Protein AF-A0A6L4ZM57-F1 (afdb_monomer)

Nearest PDB structures (foldseek):
  2n59-assembly1_A  TM=5.744E-01  e=9.991E-03  Rhodopseudomonas palustris DX-1
  4zk9-assembly1_A  TM=2.567E-01  e=4.857E-01  Orf virus (strain NZ2)
  7z3q-assembly3_F  TM=4.011E-01  e=6.590E+00  Homo sapiens
  5n83-assembly1_C  TM=2.240E-01  e=1.473E+00  Murine adenovirus 2
  4zkc-assembly1_A  TM=2.419E-01  e=3.386E+00  Orf virus (strain NZ2)

Solvent-accessible surface area (backbone atoms only — not comparable to full-atom values): 11527 Å² total; per-residue (Å²): 133,86,67,82,71,84,55,83,45,75,79,76,42,56,50,100,84,66,47,81,43,82,62,74,90,38,75,66,62,52,66,63,26,50,82,82,28,35,34,73,60,98,87,44,79,42,58,51,46,61,53,53,56,52,58,55,72,77,49,57,69,46,83,48,80,83,79,84,85,73,80,91,65,96,75,75,92,68,88,75,80,71,74,66,76,50,87,53,32,21,26,40,38,36,72,47,97,52,99,80,46,45,42,35,41,34,27,42,68,49,81,51,94,63,32,30,38,38,29,34,37,39,43,40,82,57,94,46,44,58,34,36,38,35,39,38,35,35,7,70,44,48,72,68,46,51,70,74,45,75,50,75,41,71,50,60,80,36,32,25,46,57,38,54,48,64,42,65,82,55,88,61,69,33,16,22,43,27,46,39,35,35,35,44,76,92,41,65,45,75,53,67,21,16,26,57,42,46,57,80

Secondary structure (DSSP, 8-state):
--------S----B-TTS-B----S-HHHHHHS-TTSEEEETTEEEEHHHHHHHHHHT--EEE----------S---------S-B---SEEEEE-SSTT-EEEEEEEEEEETTEEEEEEEEEESSS-EEEEEEEEEEESSTTT--EEEEEEEEESS-SEEEEEEEEESSPPPSEEEEEEEEEETTEEEEEEEEES--B-

Structure (mmCIF, N/CA/C/O backbone):
data_AF-A0A6L4ZM57-F1
#
_entry.id   AF-A0A6L4ZM57-F1
#
loop_
_atom_site.group_PDB
_atom_site.id
_atom_site.type_symbol
_atom_site.l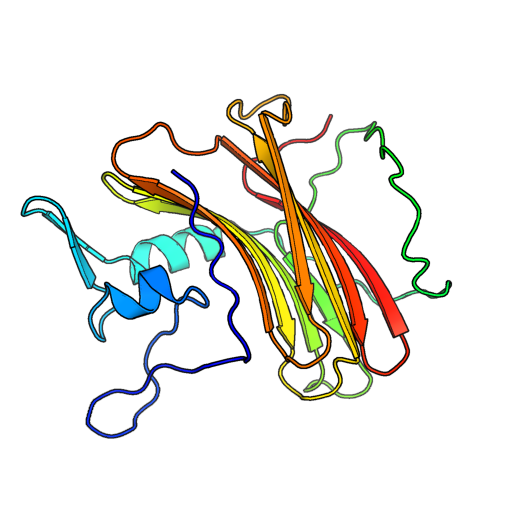abel_atom_id
_atom_site.label_alt_id
_atom_site.label_comp_id
_atom_site.label_asym_id
_atom_site.label_entity_id
_atom_site.label_seq_id
_atom_site.pdbx_PDB_ins_code
_atom_site.Cartn_x
_atom_site.Cartn_y
_atom_site.Cartn_z
_atom_site.occupancy
_atom_site.B_iso_or_equiv
_atom_site.auth_seq_id
_atom_site.auth_comp_id
_atom_site.auth_asym_id
_atom_site.auth_atom_id
_atom_site.pdbx_PDB_model_num
ATOM 1 N N . MET A 1 1 ? -4.467 -4.492 -17.800 1.00 37.47 1 MET A N 1
ATOM 2 C CA . MET A 1 1 ? -4.300 -5.343 -16.601 1.00 37.47 1 MET A CA 1
ATOM 3 C C . MET A 1 1 ? -4.896 -4.592 -15.425 1.00 37.47 1 MET A C 1
ATOM 5 O O . MET A 1 1 ? -4.601 -3.414 -15.299 1.00 37.47 1 MET A O 1
ATOM 9 N N . ARG A 1 2 ? -5.767 -5.214 -14.625 1.00 37.72 2 ARG A N 1
ATOM 10 C CA . ARG A 1 2 ? -6.236 -4.671 -13.341 1.00 37.72 2 ARG A CA 1
ATOM 11 C C . ARG A 1 2 ? -6.404 -5.840 -12.377 1.00 37.72 2 ARG A C 1
ATOM 13 O O . ARG A 1 2 ? -7.132 -6.775 -12.695 1.00 37.72 2 ARG A O 1
ATOM 20 N N . GLY A 1 3 ? -5.717 -5.782 -11.246 1.00 35.09 3 GLY A N 1
ATOM 21 C CA . GLY A 1 3 ? -5.997 -6.609 -10.082 1.00 35.09 3 GLY A CA 1
ATOM 22 C C . GLY A 1 3 ? -6.194 -5.663 -8.910 1.00 35.09 3 GLY A C 1
ATOM 23 O O . GLY A 1 3 ? -5.233 -5.041 -8.486 1.00 35.09 3 GLY A O 1
ATOM 24 N N . SER A 1 4 ? -7.427 -5.517 -8.437 1.00 43.84 4 SER A N 1
ATOM 25 C CA . SER A 1 4 ? -7.718 -4.925 -7.133 1.00 43.84 4 SER A CA 1
ATOM 26 C C . SER A 1 4 ? -7.732 -6.073 -6.127 1.00 43.84 4 SER A C 1
ATOM 28 O O . SER A 1 4 ? -8.558 -6.982 -6.251 1.00 43.84 4 SER A O 1
ATOM 30 N N . VAL A 1 5 ? -6.810 -6.082 -5.165 1.00 43.84 5 VAL A N 1
ATOM 31 C CA . VAL A 1 5 ? -6.798 -7.097 -4.102 1.00 43.84 5 VAL A CA 1
ATOM 32 C C . VAL A 1 5 ? -7.311 -6.457 -2.823 1.00 43.84 5 VAL A C 1
ATOM 34 O O . VAL A 1 5 ? -6.605 -5.678 -2.191 1.00 43.84 5 VAL A O 1
ATOM 37 N N . ARG A 1 6 ? -8.533 -6.823 -2.432 1.00 45.44 6 ARG A N 1
ATOM 38 C CA . ARG A 1 6 ? -9.122 -6.437 -1.149 1.00 45.44 6 ARG A CA 1
ATOM 39 C C . ARG A 1 6 ? -8.534 -7.314 -0.045 1.00 45.44 6 ARG A C 1
ATOM 41 O O . ARG A 1 6 ? -8.695 -8.534 -0.074 1.00 45.44 6 ARG A O 1
ATOM 48 N N . CYS A 1 7 ? -7.825 -6.710 0.904 1.00 49.00 7 CYS A N 1
ATOM 49 C CA . CYS A 1 7 ? -7.241 -7.420 2.038 1.00 49.00 7 CYS A CA 1
ATOM 50 C C . CYS A 1 7 ? -8.079 -7.177 3.293 1.00 49.00 7 CYS A C 1
ATOM 52 O O . CYS A 1 7 ? -8.166 -6.048 3.756 1.00 49.00 7 CYS A O 1
ATOM 54 N N . VAL A 1 8 ? -8.661 -8.249 3.839 1.00 50.06 8 VAL A N 1
ATOM 55 C CA . VAL A 1 8 ? -9.726 -8.167 4.855 1.00 50.06 8 VAL A CA 1
ATOM 56 C C . VAL A 1 8 ? -9.181 -7.974 6.290 1.00 50.06 8 VAL A C 1
ATOM 58 O O . VAL A 1 8 ? -9.882 -8.099 7.282 1.00 50.06 8 VAL A O 1
ATOM 61 N N . SER A 1 9 ? -7.873 -7.762 6.477 1.00 52.12 9 SER A N 1
ATOM 62 C CA . SER A 1 9 ? -7.295 -7.467 7.801 1.00 52.12 9 SER A CA 1
ATOM 63 C C . SER A 1 9 ? -5.831 -7.049 7.712 1.00 52.12 9 SER A C 1
ATOM 65 O O . SER A 1 9 ? -5.141 -7.324 6.732 1.00 52.12 9 SER A O 1
ATOM 67 N N . ALA A 1 10 ? -5.325 -6.433 8.786 1.00 60.16 10 ALA A N 1
ATOM 68 C CA . ALA A 1 10 ? -3.888 -6.378 9.019 1.00 60.16 10 ALA A CA 1
ATOM 69 C C . ALA A 1 10 ? -3.381 -7.812 9.241 1.00 60.16 10 ALA A C 1
ATOM 71 O O . ALA A 1 10 ? -3.613 -8.399 10.298 1.00 60.16 10 ALA A O 1
ATOM 72 N N . TYR A 1 11 ? -2.712 -8.370 8.238 1.00 70.31 11 TYR A N 1
ATOM 73 C CA . TYR A 1 11 ? -2.036 -9.655 8.338 1.00 70.31 11 TYR A CA 1
ATOM 74 C C . TYR A 1 11 ? -0.559 -9.443 8.659 1.00 70.31 11 TYR A C 1
ATOM 76 O O . TYR A 1 11 ? 0.002 -8.355 8.513 1.00 70.31 11 TYR A O 1
ATOM 84 N N . GLN A 1 12 ? 0.066 -10.509 9.129 1.00 78.12 12 GLN A N 1
ATOM 85 C CA . GLN A 1 12 ? 1.494 -10.566 9.356 1.00 78.12 12 GLN A CA 1
ATOM 86 C C . GLN A 1 12 ? 1.992 -11.878 8.779 1.00 78.12 12 GLN A C 1
ATOM 88 O O . GLN A 1 12 ? 1.396 -12.931 9.011 1.00 78.12 12 GLN A O 1
ATOM 93 N N . ARG A 1 13 ? 3.087 -11.818 8.031 1.00 84.06 13 ARG A N 1
ATOM 94 C CA . ARG A 1 13 ? 3.768 -13.024 7.582 1.00 84.06 13 ARG A CA 1
ATOM 95 C C . ARG A 1 13 ? 4.535 -13.656 8.732 1.00 84.06 13 ARG A C 1
ATOM 97 O O . ARG A 1 13 ? 5.181 -12.959 9.519 1.00 84.06 13 ARG A O 1
ATOM 104 N N . ILE A 1 14 ? 4.483 -14.978 8.781 1.00 85.12 14 ILE A N 1
ATOM 105 C CA . ILE A 1 14 ? 5.239 -15.803 9.717 1.00 85.12 14 ILE A CA 1
ATOM 106 C C . ILE A 1 14 ? 6.077 -16.822 8.942 1.00 85.12 14 ILE A C 1
ATOM 108 O O . ILE A 1 14 ? 5.664 -17.262 7.867 1.00 85.12 14 ILE A O 1
ATOM 112 N N . ASP A 1 15 ? 7.254 -17.162 9.461 1.00 82.44 15 ASP A N 1
ATOM 113 C CA . ASP A 1 15 ? 8.066 -18.269 8.950 1.00 82.44 15 ASP A CA 1
ATOM 114 C C . ASP A 1 15 ? 7.464 -19.634 9.351 1.00 82.44 15 ASP A C 1
ATOM 116 O O . ASP A 1 15 ? 6.452 -19.720 10.056 1.00 82.44 15 ASP A O 1
ATOM 120 N N . SER A 1 16 ? 8.102 -20.729 8.931 1.00 81.94 16 SER A N 1
ATOM 121 C CA . SER A 1 16 ? 7.676 -22.091 9.288 1.00 81.94 16 SER A CA 1
ATOM 122 C C . SER A 1 16 ? 7.735 -22.398 10.791 1.00 81.94 16 SER A C 1
ATOM 124 O O . SER A 1 16 ? 7.151 -23.384 11.231 1.00 81.94 16 SER A O 1
ATOM 126 N N . ASN A 1 17 ? 8.440 -21.579 11.575 1.00 87.62 17 ASN A N 1
ATOM 127 C CA . ASN A 1 17 ? 8.571 -21.703 13.026 1.00 87.62 17 ASN A CA 1
ATOM 128 C C . ASN A 1 17 ? 7.573 -20.801 13.778 1.00 87.62 17 ASN A C 1
ATOM 130 O O . ASN A 1 17 ? 7.566 -20.788 15.008 1.00 87.62 17 ASN A O 1
ATOM 134 N N . GLY A 1 18 ? 6.739 -20.042 13.059 1.00 81.06 18 GLY A N 1
ATOM 135 C CA . GLY A 1 18 ? 5.786 -19.096 13.634 1.00 81.06 18 GLY A CA 1
ATOM 136 C C . GLY A 1 18 ? 6.386 -17.737 14.009 1.00 81.06 18 GLY A C 1
ATOM 137 O O . GLY A 1 18 ? 5.691 -16.923 14.617 1.00 81.06 18 GLY A O 1
ATOM 138 N N . ASN A 1 19 ? 7.643 -17.456 13.654 1.00 82.75 19 ASN A N 1
ATOM 139 C CA . ASN A 1 19 ? 8.253 -16.152 13.897 1.00 82.75 19 ASN A CA 1
ATOM 140 C C . ASN A 1 19 ? 7.755 -15.134 12.875 1.00 82.75 19 ASN A C 1
ATOM 142 O O . ASN A 1 19 ? 7.707 -15.410 11.679 1.00 82.75 19 ASN A O 1
ATOM 146 N N . SER A 1 20 ? 7.457 -13.921 13.331 1.00 83.19 20 SER A N 1
ATOM 147 C CA . SER A 1 20 ? 7.122 -12.812 12.442 1.00 83.19 20 SER A CA 1
ATOM 148 C C . SER A 1 20 ? 8.269 -12.477 11.486 1.00 83.19 20 SER A C 1
ATOM 150 O O . SER A 1 20 ? 9.388 -12.205 11.923 1.00 83.19 20 SER A O 1
ATOM 152 N N . ILE A 1 21 ? 7.961 -12.393 10.195 1.00 85.69 21 ILE A N 1
ATOM 153 C CA . ILE A 1 21 ? 8.889 -11.964 9.141 1.00 85.69 21 ILE A CA 1
ATOM 154 C C . ILE A 1 21 ? 8.396 -10.672 8.475 1.00 85.69 21 ILE A C 1
ATOM 156 O O . ILE A 1 21 ? 7.326 -10.142 8.796 1.00 85.69 21 ILE A O 1
ATOM 160 N N . PHE A 1 22 ? 9.209 -10.110 7.577 1.00 84.56 22 PHE A N 1
ATOM 161 C CA . PHE A 1 22 ? 8.881 -8.852 6.908 1.00 84.56 22 PHE A CA 1
ATOM 162 C C . PHE A 1 22 ? 7.581 -8.995 6.105 1.00 84.56 22 PHE A C 1
ATOM 164 O O . PHE A 1 22 ? 7.431 -9.930 5.325 1.00 84.56 22 PHE A O 1
ATOM 171 N N . THR A 1 23 ? 6.645 -8.073 6.321 1.00 84.31 23 THR A N 1
ATOM 172 C CA . THR A 1 23 ? 5.366 -8.009 5.605 1.00 84.31 23 THR A CA 1
ATOM 173 C C . THR A 1 23 ? 5.363 -6.726 4.784 1.00 84.31 23 THR A C 1
ATOM 175 O O . THR A 1 23 ? 5.578 -5.647 5.338 1.00 84.31 23 THR A O 1
ATOM 178 N N . PHE A 1 24 ? 5.159 -6.847 3.475 1.00 80.31 24 PHE A N 1
ATOM 179 C CA . PHE A 1 24 ? 5.156 -5.738 2.518 1.00 80.31 24 PHE A CA 1
ATOM 180 C C . PHE A 1 24 ? 3.899 -4.866 2.603 1.00 80.31 24 PHE A C 1
ATOM 182 O O . PHE A 1 24 ? 3.841 -3.836 1.924 1.00 80.31 24 PHE A O 1
ATOM 189 N N . ASP A 1 25 ? 2.916 -5.278 3.414 1.00 74.75 25 ASP A N 1
ATOM 190 C CA . ASP A 1 25 ? 1.566 -4.710 3.470 1.00 74.75 25 ASP A CA 1
ATOM 191 C C . ASP A 1 25 ? 0.888 -4.755 2.079 1.00 74.75 25 ASP A C 1
ATOM 193 O O . ASP A 1 25 ? 0.052 -3.919 1.744 1.00 74.75 25 ASP A O 1
ATOM 197 N N . ASP A 1 26 ? 1.254 -5.744 1.256 1.00 75.38 26 ASP A N 1
ATOM 198 C CA . ASP A 1 26 ? 0.766 -5.960 -0.109 1.00 75.38 26 ASP A CA 1
ATOM 199 C C . ASP A 1 26 ? 0.710 -7.460 -0.380 1.00 75.38 26 ASP A C 1
ATOM 201 O O . ASP A 1 26 ? 1.761 -8.088 -0.540 1.00 75.38 26 ASP A O 1
ATOM 205 N N . PRO A 1 27 ? -0.504 -8.033 -0.449 1.00 73.00 27 PRO A N 1
ATOM 206 C CA . PRO A 1 27 ? -0.668 -9.474 -0.539 1.00 73.00 27 PRO A CA 1
ATOM 207 C C . PRO A 1 27 ? 0.007 -10.090 -1.760 1.00 73.00 27 PRO A C 1
ATOM 209 O O . PRO A 1 27 ? 0.387 -11.253 -1.706 1.00 73.00 27 PRO A O 1
ATOM 212 N N . ILE A 1 28 ? 0.169 -9.340 -2.857 1.00 77.56 28 ILE A N 1
ATOM 213 C CA . ILE A 1 28 ? 0.834 -9.851 -4.056 1.00 77.56 28 ILE A CA 1
ATOM 214 C C . ILE A 1 28 ? 2.332 -9.955 -3.795 1.00 77.56 28 ILE A C 1
ATOM 216 O O . ILE A 1 28 ? 2.895 -11.031 -3.986 1.00 77.56 28 ILE A O 1
ATOM 220 N N . LEU A 1 29 ? 2.978 -8.880 -3.326 1.00 80.00 29 LEU A N 1
ATOM 221 C CA . LEU A 1 29 ? 4.408 -8.938 -2.998 1.00 80.00 29 LEU A CA 1
ATOM 222 C C . LEU A 1 29 ? 4.697 -9.953 -1.895 1.00 80.00 29 LEU A C 1
ATOM 224 O O . LEU A 1 29 ? 5.667 -10.703 -1.986 1.00 80.00 29 LEU A O 1
ATOM 228 N N . ASP A 1 30 ? 3.843 -10.001 -0.879 1.00 83.88 30 ASP A N 1
ATOM 229 C CA . ASP A 1 30 ? 3.948 -10.938 0.232 1.00 83.88 30 ASP A CA 1
ATOM 230 C C . ASP A 1 30 ? 3.764 -12.402 -0.202 1.00 83.88 30 ASP A C 1
ATOM 232 O O . ASP A 1 30 ? 4.376 -13.286 0.396 1.00 83.88 30 ASP A O 1
ATOM 236 N N . LEU A 1 31 ? 2.990 -12.660 -1.262 1.00 83.62 31 LEU A N 1
ATOM 237 C CA . LEU A 1 31 ? 2.797 -13.993 -1.838 1.00 83.62 31 LEU A CA 1
ATOM 238 C C . LEU A 1 31 ? 3.947 -14.426 -2.759 1.00 83.62 31 LEU A C 1
ATOM 240 O O . LEU A 1 31 ? 4.309 -15.600 -2.769 1.00 83.62 31 LEU A O 1
ATOM 244 N N . ILE A 1 32 ? 4.498 -13.511 -3.563 1.00 84.75 32 ILE A N 1
ATOM 245 C CA . ILE A 1 32 ? 5.520 -13.852 -4.571 1.00 84.75 32 ILE A CA 1
ATOM 246 C C . ILE A 1 32 ? 6.9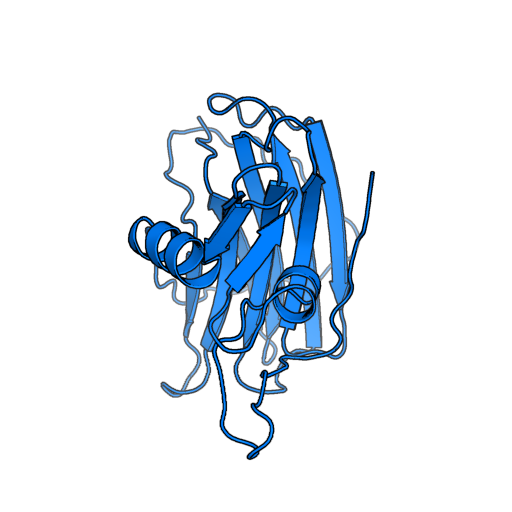55 -13.809 -4.032 1.00 84.75 32 ILE A C 1
ATOM 248 O O . ILE A 1 32 ? 7.880 -14.194 -4.748 1.00 84.75 32 ILE A O 1
ATOM 252 N N . THR A 1 33 ? 7.160 -13.322 -2.805 1.00 88.81 33 THR A N 1
ATOM 253 C CA . THR A 1 33 ? 8.477 -13.248 -2.158 1.00 88.81 33 THR A CA 1
ATOM 254 C C . THR A 1 33 ? 8.688 -14.364 -1.147 1.00 88.81 33 THR A C 1
ATOM 256 O O . THR A 1 33 ? 7.770 -14.769 -0.438 1.00 88.81 33 THR A O 1
ATOM 259 N N . ASP A 1 34 ? 9.933 -14.814 -1.008 1.00 89.25 34 ASP A N 1
ATOM 260 C CA . ASP A 1 34 ? 10.348 -15.667 0.105 1.00 89.25 34 ASP A CA 1
ATOM 261 C C . ASP A 1 34 ? 10.389 -14.895 1.442 1.00 89.25 34 ASP A C 1
ATOM 263 O O . ASP A 1 34 ? 10.079 -13.701 1.513 1.00 89.25 34 ASP A O 1
ATOM 267 N N . GLU A 1 35 ? 10.764 -15.579 2.523 1.00 87.81 35 GLU A N 1
ATOM 268 C CA . GLU A 1 35 ? 10.869 -15.014 3.878 1.00 87.81 35 GLU A CA 1
ATOM 269 C C . GLU A 1 35 ? 11.881 -13.863 4.016 1.00 87.81 35 GLU A C 1
ATOM 271 O O . GLU A 1 35 ? 11.766 -13.019 4.909 1.00 87.81 35 GLU A O 1
ATOM 276 N N . ASN A 1 36 ? 12.853 -13.799 3.104 1.00 88.31 36 ASN A N 1
ATOM 277 C CA . ASN A 1 36 ? 13.852 -12.740 3.044 1.00 88.31 36 ASN A CA 1
ATOM 278 C C . ASN A 1 36 ? 13.372 -11.548 2.201 1.00 88.31 36 ASN A C 1
ATOM 280 O O . ASN A 1 36 ? 14.066 -10.533 2.131 1.00 88.31 36 ASN A O 1
ATOM 284 N N . GLY A 1 37 ? 12.182 -11.640 1.598 1.00 88.38 37 GLY A N 1
ATOM 285 C CA . GLY A 1 37 ? 11.630 -10.627 0.706 1.00 88.38 37 GLY A CA 1
ATOM 286 C C . GLY A 1 37 ? 12.186 -10.710 -0.713 1.00 88.38 37 GLY A C 1
ATOM 287 O O . GLY A 1 37 ? 12.184 -9.709 -1.432 1.00 88.38 37 GLY A O 1
ATOM 288 N N . ILE A 1 38 ? 12.693 -11.876 -1.114 1.00 91.19 38 ILE A N 1
ATOM 289 C CA . ILE A 1 38 ? 13.336 -12.089 -2.405 1.00 91.19 38 ILE A CA 1
ATOM 290 C C . ILE A 1 38 ? 12.381 -12.820 -3.345 1.00 91.19 38 ILE A C 1
ATOM 292 O O . ILE A 1 38 ? 11.745 -13.800 -2.970 1.00 91.19 38 ILE A O 1
ATOM 296 N N . PHE A 1 39 ? 12.319 -12.373 -4.596 1.00 88.62 39 PHE A N 1
ATOM 297 C CA . PHE A 1 39 ? 11.625 -13.076 -5.672 1.00 88.62 39 PHE A CA 1
ATOM 298 C C . PHE A 1 39 ? 12.514 -13.158 -6.921 1.00 88.62 39 PHE A C 1
ATOM 300 O O . PHE A 1 39 ? 13.534 -12.472 -7.022 1.00 88.62 39 PHE A O 1
ATOM 307 N N . THR A 1 40 ? 12.154 -14.016 -7.879 1.00 83.31 40 THR A N 1
ATOM 308 C CA . THR A 1 40 ? 12.876 -14.143 -9.156 1.00 83.31 40 THR A CA 1
ATOM 309 C C . THR A 1 40 ? 11.938 -13.854 -10.322 1.00 83.31 40 THR A C 1
ATOM 311 O O . THR A 1 40 ? 10.926 -14.533 -10.474 1.00 83.31 40 THR A O 1
ATOM 314 N N . ILE A 1 41 ? 12.285 -12.881 -11.167 1.00 79.25 41 ILE A N 1
ATOM 315 C CA . ILE A 1 41 ? 11.604 -12.621 -12.446 1.00 79.25 41 ILE A CA 1
ATOM 316 C C . ILE A 1 41 ? 12.619 -12.807 -13.571 1.00 79.25 41 ILE A C 1
ATOM 318 O O . ILE A 1 41 ? 13.695 -12.211 -13.552 1.00 79.25 41 ILE A O 1
ATOM 322 N N . SER A 1 42 ? 12.283 -13.645 -14.555 1.00 79.69 42 SER A N 1
ATOM 323 C CA . SER A 1 42 ? 13.100 -13.874 -15.759 1.00 79.69 42 SER A CA 1
ATOM 324 C C . SER A 1 42 ? 14.570 -14.219 -15.462 1.00 79.69 42 SER A C 1
ATOM 326 O O . SER A 1 42 ? 15.477 -13.727 -16.125 1.00 79.69 42 SER A O 1
ATOM 328 N N . GLY A 1 43 ? 14.818 -15.028 -14.425 1.00 81.31 43 GLY A N 1
ATOM 329 C CA . GLY A 1 43 ? 16.167 -15.430 -14.000 1.00 81.31 43 GLY A CA 1
ATOM 330 C C . GLY A 1 43 ? 16.926 -14.394 -13.160 1.00 81.31 43 GLY A C 1
ATOM 331 O O . GLY A 1 43 ? 17.991 -14.708 -12.635 1.00 81.31 43 GLY A O 1
ATOM 332 N N . THR A 1 44 ? 16.379 -13.190 -12.973 1.00 84.00 44 THR A N 1
ATOM 333 C CA . THR A 1 44 ? 16.970 -12.156 -12.114 1.00 84.00 44 THR A CA 1
ATOM 334 C C . THR A 1 44 ? 16.419 -12.273 -10.697 1.00 84.00 44 THR A C 1
ATOM 336 O O . THR A 1 44 ? 15.209 -12.175 -10.489 1.00 84.00 44 THR A O 1
ATOM 339 N N . ARG A 1 45 ? 17.308 -12.452 -9.714 1.00 88.62 45 ARG A N 1
ATOM 340 C CA . ARG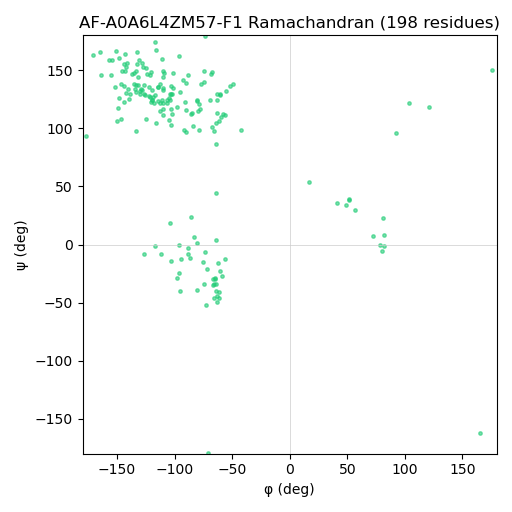 A 1 45 ? 16.975 -12.442 -8.282 1.00 88.62 45 ARG A CA 1
ATOM 341 C C . ARG A 1 45 ? 16.859 -10.997 -7.791 1.00 88.62 45 ARG A C 1
ATOM 343 O O . ARG A 1 45 ? 17.812 -10.233 -7.913 1.00 88.62 45 ARG A O 1
ATOM 350 N N . ILE A 1 46 ? 15.713 -10.635 -7.224 1.00 88.38 46 ILE A N 1
ATOM 351 C CA . ILE A 1 46 ? 15.394 -9.273 -6.779 1.00 88.38 46 ILE A CA 1
ATOM 352 C C . ILE A 1 46 ? 15.064 -9.312 -5.291 1.00 88.38 46 ILE A C 1
ATOM 354 O O . ILE A 1 46 ? 14.203 -10.080 -4.869 1.00 88.38 46 ILE A O 1
ATOM 358 N N . ASN A 1 47 ? 15.729 -8.469 -4.498 1.00 91.31 47 ASN A N 1
ATOM 359 C CA . ASN A 1 47 ? 15.365 -8.251 -3.102 1.00 91.31 47 ASN A CA 1
ATOM 360 C C . ASN A 1 47 ? 14.354 -7.099 -3.006 1.00 91.31 47 ASN A C 1
ATOM 362 O O . ASN A 1 47 ? 14.727 -5.925 -3.012 1.00 91.31 47 ASN A O 1
ATOM 366 N N . ALA A 1 48 ? 13.066 -7.435 -2.935 1.00 88.94 48 ALA A N 1
ATOM 367 C CA . ALA A 1 48 ? 11.992 -6.453 -2.839 1.00 88.94 48 ALA A CA 1
ATOM 368 C C . ALA A 1 48 ? 12.040 -5.684 -1.516 1.00 88.94 48 ALA A C 1
ATOM 370 O O . ALA A 1 48 ? 11.709 -4.500 -1.478 1.00 88.94 48 ALA A O 1
ATOM 371 N N . LYS A 1 49 ? 12.463 -6.348 -0.433 1.00 88.19 49 LYS A N 1
ATOM 372 C CA . LYS A 1 49 ? 12.531 -5.760 0.909 1.00 88.19 49 LYS A CA 1
ATOM 373 C C . LYS A 1 49 ? 13.482 -4.572 0.934 1.00 88.19 49 LYS A C 1
ATOM 375 O O . LYS A 1 49 ? 13.109 -3.515 1.434 1.00 88.19 49 LYS A O 1
ATOM 380 N N . ASP A 1 50 ? 14.665 -4.719 0.346 1.00 88.50 50 ASP A N 1
ATOM 381 C CA . ASP A 1 50 ? 15.653 -3.637 0.300 1.00 88.50 50 ASP A CA 1
ATOM 382 C C . ASP A 1 50 ? 15.141 -2.436 -0.507 1.00 88.50 50 ASP A C 1
ATOM 384 O O . ASP A 1 50 ? 15.320 -1.294 -0.086 1.00 88.50 50 ASP A O 1
ATOM 388 N N . ILE A 1 51 ? 14.449 -2.687 -1.625 1.00 85.88 51 ILE A N 1
ATOM 389 C CA . ILE A 1 51 ? 13.859 -1.640 -2.474 1.00 85.88 51 ILE A CA 1
ATOM 390 C C . ILE A 1 51 ? 12.783 -0.864 -1.707 1.00 85.88 51 ILE A C 1
ATOM 392 O O . ILE A 1 51 ? 12.819 0.364 -1.660 1.00 85.88 51 ILE A O 1
ATOM 396 N N . VAL A 1 52 ? 11.850 -1.572 -1.065 1.00 84.06 52 VAL A N 1
ATOM 397 C CA . VAL A 1 52 ? 10.762 -0.941 -0.305 1.00 84.06 52 VAL A CA 1
ATOM 398 C C . VAL A 1 52 ? 11.317 -0.143 0.874 1.00 84.06 52 VAL A C 1
ATOM 400 O O . VAL A 1 52 ? 10.934 1.008 1.067 1.00 84.06 52 VAL A O 1
ATOM 403 N N . LEU A 1 53 ? 12.273 -0.701 1.622 1.00 85.25 53 LEU A N 1
ATOM 404 C CA . LEU A 1 53 ? 12.912 -0.000 2.739 1.00 85.25 53 LEU A CA 1
ATOM 405 C C . LEU A 1 53 ? 13.712 1.230 2.287 1.00 85.25 53 LEU A C 1
ATOM 407 O O . LEU A 1 53 ? 13.764 2.219 3.017 1.00 85.25 53 LEU A O 1
ATOM 411 N N . ALA A 1 54 ? 14.333 1.196 1.105 1.00 81.94 54 ALA A N 1
ATOM 412 C CA . ALA A 1 54 ? 14.999 2.364 0.534 1.00 81.94 54 ALA A CA 1
ATOM 413 C C . ALA A 1 54 ? 13.985 3.469 0.192 1.00 81.94 54 ALA A C 1
ATOM 415 O O . ALA A 1 54 ? 14.166 4.612 0.607 1.00 81.94 54 ALA A O 1
ATOM 416 N N . ASN A 1 55 ? 12.871 3.120 -0.456 1.00 74.69 55 ASN A N 1
ATOM 417 C CA . ASN A 1 55 ? 11.817 4.077 -0.812 1.00 74.69 55 ASN A CA 1
ATOM 418 C C . ASN A 1 55 ? 11.115 4.685 0.417 1.00 74.69 55 ASN A C 1
ATOM 420 O O . ASN A 1 55 ? 10.638 5.828 0.368 1.00 74.69 55 ASN A O 1
ATOM 424 N N . GLU A 1 56 ? 11.056 3.941 1.526 1.00 73.44 56 GLU A N 1
ATOM 425 C CA . GLU A 1 56 ? 10.565 4.440 2.813 1.00 73.44 56 GLU A CA 1
ATOM 426 C C . GLU A 1 56 ? 11.480 5.507 3.420 1.00 73.44 56 GLU A C 1
ATOM 428 O O . GLU A 1 56 ? 10.967 6.459 4.004 1.00 73.44 56 GLU A O 1
ATOM 433 N N . ARG A 1 57 ? 12.805 5.417 3.240 1.00 66.88 57 ARG A N 1
ATOM 434 C CA . ARG A 1 57 ? 13.747 6.433 3.751 1.00 66.88 57 ARG A CA 1
ATOM 435 C C . ARG A 1 57 ? 13.586 7.791 3.065 1.00 66.88 57 ARG A C 1
ATOM 437 O O . ARG A 1 57 ? 13.764 8.811 3.719 1.00 66.88 57 ARG A O 1
ATOM 444 N N . ASP A 1 58 ? 13.158 7.804 1.805 1.00 62.94 58 ASP A N 1
ATOM 445 C CA . ASP A 1 58 ? 12.906 9.023 1.020 1.00 62.94 58 ASP A CA 1
ATOM 446 C C . ASP A 1 58 ? 11.489 9.602 1.237 1.00 62.94 58 ASP A C 1
ATOM 448 O O . ASP A 1 58 ? 10.911 10.244 0.355 1.00 62.94 58 ASP A O 1
ATOM 452 N N . SER A 1 59 ? 10.850 9.313 2.373 1.00 61.56 59 SER A N 1
ATOM 453 C CA . SER A 1 59 ? 9.467 9.721 2.656 1.00 61.56 59 SER A CA 1
ATOM 454 C C . SER A 1 59 ? 9.411 10.857 3.678 1.00 61.56 59 SER A C 1
ATOM 456 O O . SER A 1 59 ? 9.905 10.733 4.795 1.00 61.56 59 SER A O 1
ATOM 458 N N . THR A 1 60 ? 8.760 11.964 3.317 1.00 62.34 60 THR A N 1
ATOM 459 C CA . THR A 1 60 ? 8.427 13.054 4.241 1.00 62.34 60 THR A CA 1
ATOM 460 C C . THR A 1 60 ? 7.121 12.728 4.969 1.00 62.34 60 THR A C 1
ATOM 462 O O . THR A 1 60 ? 6.029 12.858 4.416 1.00 62.34 60 THR A O 1
ATOM 465 N N . SER A 1 61 ? 7.226 12.278 6.221 1.00 60.22 61 SER A N 1
ATOM 466 C CA . SER A 1 61 ? 6.071 12.021 7.091 1.00 60.22 61 SER A CA 1
ATOM 467 C C . SER A 1 61 ? 5.689 13.262 7.903 1.00 60.22 61 SER A C 1
ATOM 469 O O . SER A 1 61 ? 6.573 13.910 8.469 1.00 60.22 61 SER A O 1
ATOM 471 N N . ILE A 1 62 ? 4.393 13.552 8.049 1.00 59.34 62 ILE A N 1
ATOM 472 C CA . ILE A 1 62 ? 3.893 14.622 8.934 1.00 59.34 62 ILE A CA 1
ATOM 473 C C . ILE A 1 62 ? 2.959 14.028 10.000 1.00 59.34 62 ILE A C 1
ATOM 475 O O . ILE A 1 62 ? 2.046 13.263 9.692 1.00 59.34 62 ILE A O 1
ATOM 479 N N . ASN A 1 63 ? 3.157 14.409 11.266 1.00 54.66 63 ASN A N 1
ATOM 480 C CA . ASN A 1 63 ? 2.194 14.148 12.341 1.00 54.66 63 ASN A CA 1
ATOM 481 C C . ASN A 1 63 ? 1.146 15.271 12.352 1.00 54.66 63 ASN A C 1
ATOM 483 O O . ASN A 1 63 ? 1.488 16.410 12.673 1.00 54.66 63 ASN A O 1
ATOM 487 N N . ARG A 1 64 ? -0.116 14.972 12.017 1.00 52.31 64 ARG A N 1
ATOM 488 C CA . ARG A 1 64 ? -1.224 15.940 12.104 1.00 52.31 64 ARG A CA 1
ATOM 489 C C . ARG A 1 64 ? -2.174 15.550 13.236 1.00 52.31 64 ARG A C 1
ATOM 491 O O . ARG A 1 64 ? -2.730 14.455 13.249 1.00 52.31 64 ARG A O 1
ATOM 498 N N . SER A 1 65 ? -2.360 16.454 14.195 1.00 43.91 65 SER A N 1
ATOM 499 C CA . SER A 1 65 ? -3.361 16.318 15.260 1.00 43.91 65 SER A CA 1
ATOM 500 C C . SER A 1 65 ? -4.738 16.687 14.700 1.00 43.91 65 SER A C 1
ATOM 502 O O . SER A 1 65 ? -4.911 17.788 14.185 1.00 43.91 65 SER A O 1
ATOM 504 N N . ALA A 1 66 ? -5.695 15.758 14.755 1.00 43.88 66 ALA A N 1
ATOM 505 C CA . ALA A 1 66 ? -6.992 15.882 14.090 1.00 43.88 66 ALA A CA 1
ATOM 506 C C . ALA A 1 66 ? -7.844 17.055 14.625 1.00 43.88 66 ALA A C 1
ATOM 508 O O . ALA A 1 66 ? -8.078 17.156 15.829 1.00 43.88 66 ALA A O 1
ATOM 509 N N . LEU A 1 67 ? -8.356 17.892 13.714 1.00 33.94 67 LEU A N 1
ATOM 510 C CA . LEU A 1 67 ? -9.463 18.829 13.937 1.00 33.94 67 LEU A CA 1
ATOM 511 C C . LEU A 1 67 ? -10.678 18.372 13.110 1.00 33.94 67 LEU A C 1
ATOM 513 O O . LEU A 1 67 ? -10.542 17.900 11.986 1.00 33.94 67 LEU A O 1
ATOM 517 N N . VAL A 1 68 ? -11.843 18.460 13.749 1.00 42.47 68 VAL A N 1
ATOM 518 C CA . VAL A 1 68 ? -13.127 17.788 13.476 1.00 42.47 68 VAL A CA 1
ATOM 519 C C . VAL A 1 68 ? -14.029 18.637 12.566 1.00 42.47 68 VAL A C 1
ATOM 521 O O . VAL A 1 68 ? -14.072 19.844 12.770 1.00 42.47 68 VAL A O 1
ATOM 524 N N . ASP A 1 69 ? -14.769 18.036 11.618 1.00 34.22 69 ASP A N 1
ATOM 525 C CA . ASP A 1 69 ? -16.246 17.877 11.649 1.00 34.22 69 ASP A CA 1
ATOM 526 C C . ASP A 1 69 ? -16.800 17.225 10.358 1.00 34.22 69 ASP A C 1
ATOM 528 O O . ASP A 1 69 ? -16.259 17.415 9.271 1.00 34.22 69 ASP A O 1
ATOM 532 N N . GLY A 1 70 ? -17.911 16.485 10.468 1.00 31.12 70 GLY A N 1
ATOM 533 C CA . GLY A 1 70 ? -18.768 16.144 9.320 1.00 31.12 70 GLY A CA 1
ATOM 534 C C . GLY A 1 70 ? -18.984 14.655 9.023 1.00 31.12 70 GLY A C 1
ATOM 535 O O . GLY A 1 70 ? -18.064 13.912 8.694 1.00 31.12 70 GLY A O 1
ATOM 536 N N . LYS A 1 71 ? -20.255 14.234 9.100 1.00 33.59 71 LYS A N 1
ATOM 537 C CA . LYS A 1 71 ? -20.786 12.911 8.727 1.00 33.59 71 LYS A CA 1
ATOM 538 C C . LYS A 1 71 ? -20.324 12.470 7.332 1.00 33.59 71 LYS A C 1
ATOM 540 O O . LYS A 1 71 ? -20.385 13.243 6.380 1.00 33.59 71 LYS A O 1
ATOM 545 N N . LEU A 1 72 ? -19.967 11.190 7.217 1.00 36.97 72 LEU A N 1
ATOM 546 C CA . LEU A 1 72 ? -19.591 10.509 5.976 1.00 36.97 72 LEU A CA 1
ATOM 547 C C . LEU A 1 72 ? -20.793 10.466 5.011 1.00 36.97 72 LEU A C 1
ATOM 549 O O . LEU A 1 72 ? -21.592 9.530 5.012 1.00 36.97 72 LEU A O 1
ATOM 553 N N . ASN A 1 73 ? -20.963 11.522 4.215 1.00 29.58 73 ASN A N 1
ATOM 554 C CA . ASN A 1 73 ? -21.950 11.561 3.144 1.00 29.58 73 ASN A CA 1
ATOM 555 C C . ASN A 1 73 ? -21.379 10.798 1.943 1.00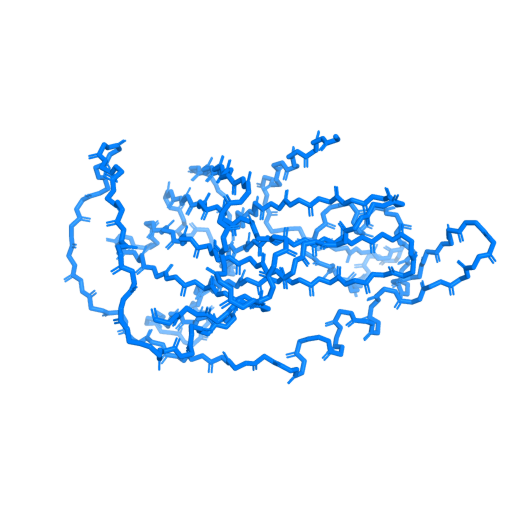 29.58 73 ASN A C 1
ATOM 557 O O . ASN A 1 73 ? -20.402 11.230 1.338 1.00 29.58 73 ASN A O 1
ATOM 561 N N . LYS A 1 74 ? -22.012 9.675 1.579 1.00 35.47 74 LYS A N 1
ATOM 562 C CA . LYS A 1 74 ? -21.656 8.823 0.422 1.00 35.47 74 LYS A CA 1
ATOM 563 C C . LYS A 1 74 ? -21.804 9.507 -0.950 1.00 35.47 74 LYS A C 1
ATOM 565 O O . LYS A 1 74 ? -21.580 8.868 -1.966 1.00 35.47 74 LYS A O 1
ATOM 570 N N . ASN A 1 75 ? -22.153 10.790 -0.987 1.00 30.61 75 ASN A N 1
ATOM 571 C CA . ASN A 1 75 ? -22.330 11.571 -2.201 1.00 30.61 75 ASN A CA 1
ATOM 572 C C . ASN A 1 75 ? -21.604 12.904 -2.035 1.00 30.61 75 ASN A C 1
ATOM 574 O O . ASN A 1 75 ? -22.156 13.802 -1.409 1.00 30.61 75 ASN A O 1
ATOM 578 N N . LEU A 1 76 ? -20.384 13.015 -2.563 1.00 31.44 76 LEU A N 1
ATOM 579 C CA . LEU A 1 76 ? -19.780 14.262 -3.049 1.00 31.44 76 LEU A CA 1
ATOM 580 C C . LEU A 1 76 ? -18.409 13.936 -3.650 1.00 31.44 76 LEU A C 1
ATOM 582 O O . LEU A 1 76 ? -17.388 13.904 -2.969 1.00 31.44 76 LEU A O 1
ATOM 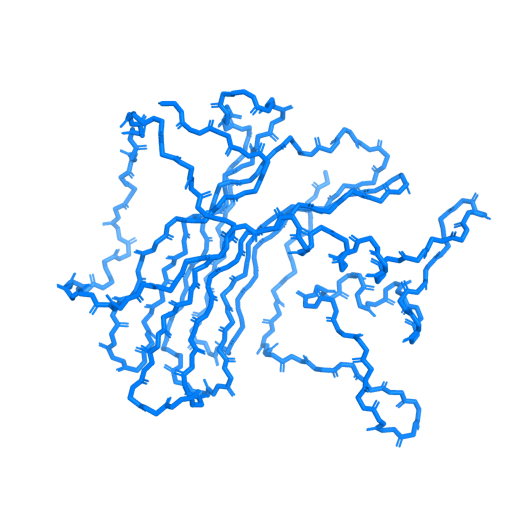586 N N . VAL A 1 77 ? -18.421 13.708 -4.963 1.00 38.25 77 VAL A N 1
ATOM 587 C CA . VAL A 1 77 ? -17.284 14.018 -5.826 1.00 38.25 77 VAL A CA 1
ATOM 588 C C . VAL A 1 77 ? -17.090 15.526 -5.713 1.00 38.25 77 VAL A C 1
ATOM 590 O O . VAL A 1 77 ? -17.899 16.293 -6.235 1.00 38.25 77 VAL A O 1
ATOM 593 N N . SER A 1 78 ? -16.058 15.970 -5.007 1.00 29.62 78 SER A N 1
ATOM 594 C CA . SER A 1 78 ? -15.583 17.341 -5.146 1.00 29.62 78 SER A CA 1
ATOM 595 C C . SER A 1 78 ? -14.179 17.280 -5.707 1.00 29.62 78 SER A C 1
ATOM 597 O O . SER A 1 78 ? -13.237 16.963 -4.991 1.00 29.62 78 SER A O 1
ATOM 599 N N . LYS A 1 79 ? -14.083 17.595 -7.001 1.00 33.88 79 LYS A N 1
ATOM 600 C CA . LYS A 1 79 ? -12.872 18.066 -7.671 1.00 33.88 79 LYS A CA 1
ATOM 601 C C . LYS A 1 79 ? -12.183 19.081 -6.752 1.00 33.88 79 LYS A C 1
ATOM 603 O O . LYS A 1 79 ? -12.598 20.238 -6.692 1.00 33.88 79 LYS A O 1
ATOM 608 N N . ALA A 1 80 ? -11.171 18.649 -6.010 1.00 33.44 80 ALA A N 1
ATOM 609 C CA . ALA A 1 80 ? -10.238 19.570 -5.398 1.00 33.44 80 ALA A CA 1
ATOM 610 C C . ALA A 1 80 ? -9.282 19.996 -6.512 1.00 33.44 80 ALA A C 1
ATOM 612 O O . ALA A 1 80 ? -8.379 19.261 -6.901 1.00 33.44 80 ALA A O 1
ATOM 613 N N . SER A 1 81 ? -9.535 21.168 -7.092 1.00 31.02 81 SER A N 1
ATOM 614 C CA . SER A 1 81 ? -8.521 21.862 -7.877 1.00 31.02 81 SER A CA 1
ATOM 615 C C . SER A 1 81 ? -7.435 22.284 -6.896 1.00 31.02 81 SER A C 1
ATOM 617 O O . SER A 1 81 ? -7.615 23.226 -6.126 1.00 31.02 81 SER A O 1
ATOM 619 N N . PHE A 1 82 ? -6.347 21.528 -6.864 1.00 36.34 82 PHE A N 1
ATOM 620 C CA . PHE A 1 82 ? -5.169 21.899 -6.107 1.00 36.34 82 PHE A CA 1
ATOM 621 C C . PHE A 1 82 ? -4.529 23.107 -6.796 1.00 36.34 82 PHE A C 1
ATOM 623 O O . PHE A 1 82 ? -4.263 23.077 -7.992 1.00 36.34 82 PHE A O 1
ATOM 630 N N . THR A 1 83 ? -4.337 24.182 -6.043 1.00 28.09 83 THR A N 1
ATOM 631 C CA . THR A 1 83 ? -3.536 25.332 -6.464 1.00 28.09 83 THR A CA 1
ATOM 632 C C . THR A 1 83 ? -2.623 25.709 -5.310 1.00 28.09 83 THR A C 1
ATOM 634 O O . THR A 1 83 ? -3.105 25.883 -4.189 1.00 28.09 83 THR A O 1
ATOM 637 N N . ALA A 1 84 ? -1.343 25.883 -5.642 1.00 30.56 84 ALA A N 1
ATOM 638 C CA . ALA A 1 84 ? -0.181 26.248 -4.836 1.00 30.56 84 ALA A CA 1
ATOM 639 C C . ALA A 1 84 ? 0.618 25.066 -4.262 1.00 30.56 84 ALA A C 1
ATOM 641 O O . ALA A 1 84 ? 0.320 24.598 -3.169 1.00 30.56 84 ALA A O 1
ATOM 642 N N . SER A 1 85 ? 1.684 24.682 -4.984 1.00 41.97 85 SER A N 1
ATOM 643 C CA . SER A 1 85 ? 3.023 24.216 -4.542 1.00 41.97 85 SER A CA 1
ATOM 644 C C . SER A 1 85 ? 3.148 23.767 -3.072 1.00 41.97 85 SER A C 1
ATOM 646 O O . SER A 1 85 ? 4.011 24.244 -2.328 1.00 41.97 85 SER A O 1
ATOM 648 N N . GLN A 1 86 ? 2.304 22.838 -2.635 1.00 51.00 86 GLN A N 1
ATOM 649 C CA . GLN A 1 86 ? 2.424 22.162 -1.352 1.00 51.00 86 GLN A CA 1
ATOM 650 C C . GLN A 1 86 ? 2.965 20.771 -1.630 1.00 51.00 86 GLN A C 1
ATOM 652 O O . GLN A 1 86 ? 2.387 20.002 -2.397 1.00 51.00 86 GLN A O 1
ATOM 657 N N . THR A 1 87 ? 4.083 20.433 -0.995 1.00 62.28 87 THR A N 1
ATOM 658 C CA . THR A 1 87 ? 4.582 19.063 -0.979 1.00 62.28 87 THR A CA 1
ATOM 659 C C . THR A 1 87 ? 3.569 18.219 -0.211 1.00 62.28 87 THR A C 1
ATOM 661 O O . THR A 1 87 ? 3.552 18.227 1.021 1.00 62.28 87 THR A O 1
ATOM 664 N N . ILE A 1 88 ? 2.679 17.535 -0.928 1.00 74.50 88 ILE A N 1
ATOM 665 C CA . ILE A 1 88 ? 1.752 16.584 -0.317 1.00 74.50 88 ILE A CA 1
ATOM 666 C C . ILE A 1 88 ? 2.604 15.461 0.292 1.00 74.50 88 ILE A C 1
ATOM 668 O O . ILE A 1 88 ? 3.439 14.887 -0.413 1.00 74.50 88 ILE A O 1
ATOM 672 N N . PRO A 1 89 ? 2.461 15.163 1.595 1.00 81.62 89 PRO A N 1
ATOM 673 C CA . PRO A 1 89 ? 3.288 14.157 2.239 1.00 81.62 89 PRO A CA 1
ATOM 674 C C . PRO A 1 89 ? 2.957 12.769 1.692 1.00 81.62 89 PRO A C 1
ATOM 676 O O . PRO A 1 89 ? 1.809 12.454 1.376 1.00 81.62 89 PRO A O 1
ATOM 679 N N . SER A 1 90 ? 3.956 11.895 1.651 1.00 84.56 90 SER A N 1
ATOM 680 C CA . SER A 1 90 ? 3.724 10.486 1.321 1.00 84.56 90 SER A CA 1
ATOM 681 C C . SER A 1 90 ? 3.104 9.708 2.472 1.00 84.56 90 SER A C 1
ATOM 683 O O . SER A 1 90 ? 2.615 8.600 2.273 1.00 84.56 90 SER A O 1
ATOM 685 N N . GLU A 1 91 ? 3.129 10.263 3.682 1.00 86.31 91 GLU A N 1
ATOM 686 C CA . GLU A 1 91 ? 2.608 9.605 4.871 1.00 86.31 91 GLU A CA 1
ATOM 687 C C . GLU A 1 91 ? 2.123 10.617 5.914 1.00 86.31 91 GLU A C 1
ATOM 689 O O . GLU A 1 91 ? 2.803 11.602 6.219 1.00 86.31 91 GLU A O 1
ATOM 694 N N . ILE A 1 92 ? 0.952 10.350 6.491 1.00 84.19 92 ILE A N 1
ATOM 695 C CA . ILE A 1 92 ? 0.370 11.130 7.585 1.00 84.19 92 ILE A CA 1
ATOM 696 C C . ILE A 1 92 ? -0.011 10.183 8.716 1.00 84.19 92 ILE A C 1
ATOM 698 O O . ILE A 1 92 ? -0.658 9.154 8.504 1.00 84.19 92 ILE A O 1
ATOM 702 N N . PHE A 1 93 ? 0.361 10.563 9.935 1.00 82.75 93 PHE A N 1
ATOM 703 C CA . PHE A 1 93 ? -0.057 9.879 11.152 1.00 82.75 93 PHE A CA 1
ATOM 704 C C . PHE A 1 93 ? -1.026 10.747 11.940 1.00 82.75 93 PHE A C 1
ATOM 706 O O . PHE A 1 93 ? -0.753 11.925 12.189 1.00 82.75 93 PHE A O 1
ATOM 713 N N . PHE A 1 94 ? -2.106 10.123 12.406 1.00 79.81 94 PHE A N 1
ATOM 714 C CA . PHE A 1 94 ? -3.036 10.735 13.343 1.00 79.81 94 PHE A CA 1
ATOM 715 C C . PHE A 1 94 ? -2.898 10.048 14.705 1.00 79.81 94 PHE A C 1
ATOM 717 O O . PHE A 1 94 ? -3.141 8.835 14.819 1.00 79.81 94 PHE A O 1
ATOM 724 N N . PRO A 1 95 ? -2.481 10.788 15.744 1.00 71.94 95 PRO A N 1
ATOM 725 C CA . PRO A 1 95 ? -2.448 10.269 17.099 1.00 71.94 95 PRO A CA 1
ATOM 726 C C . PRO A 1 95 ? -3.868 10.178 17.678 1.00 71.94 95 PRO A C 1
ATOM 728 O O . PRO A 1 95 ? -4.734 10.995 17.374 1.00 71.94 95 PRO A O 1
ATOM 731 N N . SER A 1 96 ? -4.095 9.207 18.560 1.00 67.56 96 SER A N 1
ATOM 732 C CA . SER A 1 96 ? -5.244 9.162 19.474 1.00 67.56 96 SER A CA 1
ATOM 733 C C . SER A 1 96 ? -4.752 9.246 20.920 1.00 67.56 96 SER A C 1
ATOM 735 O O . SER A 1 96 ? -3.552 9.141 21.190 1.00 67.56 96 SER A O 1
ATOM 737 N N . SER A 1 97 ? -5.666 9.481 21.864 1.00 57.25 97 SER A N 1
ATOM 738 C CA . SER A 1 97 ? -5.356 9.457 23.291 1.00 57.25 97 SER A CA 1
ATOM 739 C C . SER A 1 97 ? -4.746 8.097 23.668 1.00 57.25 97 SER A C 1
ATOM 741 O O . SER A 1 97 ? -5.392 7.049 23.623 1.00 57.25 97 SER A O 1
ATOM 743 N N . GLY A 1 98 ? -3.454 8.131 24.008 1.00 54.84 98 GLY A N 1
ATOM 744 C CA . GLY A 1 98 ? -2.611 6.958 24.241 1.00 54.84 98 GLY A CA 1
ATOM 745 C C . GLY A 1 98 ? -1.662 6.673 23.071 1.00 54.84 98 GLY A C 1
ATOM 746 O O . GLY A 1 98 ? -2.088 6.398 21.953 1.00 54.84 98 GLY A O 1
ATOM 747 N N . ALA A 1 99 ? -0.354 6.657 23.349 1.00 50.25 99 ALA A N 1
ATOM 748 C CA . ALA A 1 99 ? 0.728 6.507 22.361 1.00 50.25 99 ALA A CA 1
ATOM 749 C C . ALA A 1 99 ? 0.658 5.236 21.479 1.00 50.25 99 ALA A C 1
ATOM 751 O O . ALA A 1 99 ? 1.378 5.112 20.489 1.00 50.25 99 ALA A O 1
ATOM 752 N N . SER A 1 100 ? -0.193 4.271 21.832 1.00 56.78 100 SER A N 1
ATOM 753 C CA . SER A 1 100 ? -0.374 2.995 21.138 1.00 56.78 100 SER A CA 1
ATOM 754 C C . SER A 1 100 ? -1.507 2.988 20.102 1.00 56.78 100 SER A C 1
ATOM 756 O O . SER A 1 100 ? -1.561 2.058 19.292 1.00 56.78 100 SER A O 1
ATOM 758 N N . ARG A 1 101 ? -2.383 4.004 20.082 1.00 64.62 101 ARG A N 1
ATOM 759 C CA . ARG A 1 101 ? -3.477 4.140 19.108 1.00 64.62 101 ARG A CA 1
ATOM 760 C C . ARG A 1 101 ? -3.083 5.176 18.061 1.00 64.62 101 ARG A C 1
ATOM 762 O O . ARG A 1 101 ? -3.117 6.376 18.308 1.00 64.62 101 ARG A O 1
ATOM 769 N N . ARG A 1 102 ? -2.683 4.694 16.887 1.00 76.38 102 ARG A N 1
ATOM 770 C CA . ARG A 1 102 ? -2.367 5.524 15.723 1.00 76.38 102 ARG A CA 1
ATOM 771 C C . ARG A 1 102 ? -2.992 4.924 14.481 1.00 76.38 102 ARG A C 1
ATOM 773 O O . ARG A 1 102 ? -2.915 3.708 14.287 1.00 76.38 102 ARG A O 1
ATOM 780 N N . ILE A 1 103 ? -3.548 5.792 13.655 1.00 80.50 103 ILE A N 1
ATOM 781 C CA . ILE A 1 103 ? -3.933 5.484 12.284 1.00 80.50 103 ILE A CA 1
ATOM 782 C C . ILE A 1 103 ? -2.984 6.222 11.346 1.00 80.50 103 ILE A C 1
ATOM 784 O O . ILE A 1 103 ? -2.496 7.314 11.654 1.00 80.50 103 ILE A O 1
ATOM 788 N N . ARG A 1 104 ? -2.670 5.577 10.231 1.00 86.50 104 ARG A N 1
ATOM 789 C CA . ARG A 1 104 ? -1.695 6.036 9.252 1.00 86.50 104 ARG A CA 1
ATOM 790 C C . ARG A 1 104 ? -2.311 5.992 7.872 1.00 86.50 104 ARG A C 1
ATOM 792 O O . ARG A 1 104 ? -2.825 4.945 7.487 1.00 86.50 104 ARG A O 1
ATOM 799 N N . PHE A 1 105 ? -2.208 7.094 7.145 1.00 88.12 105 PHE A N 1
ATOM 800 C CA . PHE A 1 105 ? -2.469 7.148 5.711 1.00 88.12 105 PHE A CA 1
ATOM 801 C C . PHE A 1 105 ? -1.116 7.194 5.009 1.00 88.12 105 PHE A C 1
ATOM 803 O O . PHE A 1 105 ? -0.266 7.997 5.392 1.00 88.12 105 PHE A O 1
ATOM 810 N N . LYS A 1 106 ? -0.885 6.326 4.025 1.00 88.81 106 LYS A N 1
ATOM 811 C CA . LYS A 1 106 ? 0.396 6.249 3.314 1.00 88.81 106 LYS A CA 1
ATOM 812 C C . LYS A 1 106 ? 0.168 6.035 1.827 1.00 88.81 106 LYS A C 1
ATOM 814 O O . LYS A 1 106 ? -0.455 5.047 1.462 1.00 88.81 106 LYS A O 1
ATOM 819 N N . ALA A 1 107 ? 0.741 6.900 0.999 1.00 88.25 107 ALA A N 1
ATOM 820 C CA . ALA A 1 107 ? 0.935 6.659 -0.424 1.00 88.25 107 ALA A CA 1
ATOM 821 C C . ALA A 1 107 ? 2.276 5.955 -0.653 1.00 88.25 107 ALA A C 1
ATOM 823 O O . ALA A 1 107 ? 3.267 6.212 0.039 1.00 88.25 107 ALA A O 1
ATOM 824 N N . TYR A 1 108 ? 2.330 5.078 -1.645 1.00 87.12 108 TYR A N 1
ATOM 825 C CA . TYR A 1 108 ? 3.551 4.380 -2.017 1.00 87.12 108 TYR A CA 1
ATOM 826 C C . TYR A 1 108 ? 3.660 4.221 -3.528 1.00 87.12 108 TYR A C 1
ATOM 828 O O . TYR A 1 108 ? 2.672 4.190 -4.258 1.00 87.12 108 TYR A O 1
ATOM 836 N N . ARG A 1 109 ? 4.905 4.130 -3.986 1.00 87.38 109 ARG A N 1
ATOM 837 C CA . ARG A 1 109 ? 5.275 3.892 -5.375 1.00 87.38 109 ARG A CA 1
ATOM 838 C C . ARG A 1 109 ? 6.598 3.148 -5.362 1.00 87.38 109 ARG A C 1
ATOM 840 O O . ARG A 1 109 ? 7.631 3.755 -5.088 1.00 87.38 109 ARG A O 1
ATOM 847 N N . ASP A 1 110 ? 6.551 1.860 -5.663 1.00 87.44 110 ASP A N 1
ATOM 848 C CA . ASP A 1 110 ? 7.730 1.007 -5.700 1.00 87.44 110 ASP A CA 1
ATOM 849 C C . ASP A 1 110 ? 7.940 0.490 -7.119 1.00 87.44 110 ASP A C 1
ATOM 851 O O . ASP A 1 110 ? 7.027 -0.041 -7.754 1.00 87.44 110 ASP A O 1
ATOM 855 N N . VAL A 1 111 ? 9.160 0.661 -7.619 1.00 85.44 111 VAL A N 1
ATOM 856 C CA . VAL A 1 111 ? 9.572 0.174 -8.933 1.00 85.44 111 VAL A CA 1
ATOM 857 C C . VAL A 1 111 ? 10.568 -0.952 -8.721 1.00 85.44 111 VAL A C 1
ATOM 859 O O . VAL A 1 111 ? 11.593 -0.774 -8.064 1.00 85.44 111 VAL A O 1
ATOM 862 N N . PHE A 1 112 ? 10.263 -2.105 -9.298 1.00 84.12 112 PHE A N 1
ATOM 863 C CA . PHE A 1 112 ? 11.117 -3.280 -9.312 1.00 84.12 112 PHE A CA 1
ATOM 864 C C . PHE A 1 112 ? 11.619 -3.516 -10.745 1.00 84.12 112 PHE A C 1
ATOM 866 O O . PHE A 1 112 ? 11.020 -3.043 -11.715 1.00 84.12 112 PHE A O 1
ATOM 873 N N . PRO A 1 113 ? 12.714 -4.262 -10.943 1.00 82.00 113 PRO A N 1
ATOM 874 C CA . PRO A 1 113 ? 13.102 -4.669 -12.288 1.00 82.00 113 PRO A CA 1
ATOM 875 C C . PRO A 1 113 ? 11.978 -5.471 -12.973 1.00 82.00 113 PRO A C 1
ATOM 877 O O . PRO A 1 113 ? 11.648 -6.578 -12.555 1.00 82.00 113 PRO A O 1
ATOM 880 N N . GLY A 1 114 ? 11.377 -4.899 -14.022 1.00 76.88 114 GLY A N 1
ATOM 881 C CA . GLY A 1 114 ? 10.310 -5.529 -14.815 1.00 76.88 114 GLY A CA 1
ATOM 882 C C . GLY A 1 114 ? 8.893 -5.436 -14.231 1.00 76.88 114 GLY A C 1
ATOM 883 O O . GLY A 1 114 ? 7.949 -5.891 -14.879 1.00 76.88 114 GLY A O 1
ATOM 884 N N . SER A 1 115 ? 8.705 -4.832 -13.056 1.00 81.88 115 SER A N 1
ATOM 885 C CA . SER A 1 115 ? 7.380 -4.631 -12.460 1.00 81.88 115 SER A CA 1
ATOM 886 C C . SER A 1 115 ? 7.316 -3.388 -11.576 1.00 81.88 115 SER A C 1
ATOM 888 O O . SER A 1 115 ? 8.327 -2.787 -11.229 1.00 81.88 115 SER A O 1
ATOM 890 N N . TRP A 1 116 ? 6.116 -2.958 -11.215 1.00 84.62 116 TRP A N 1
ATOM 891 C CA . TRP A 1 116 ? 5.923 -1.811 -10.337 1.00 84.62 116 TRP A CA 1
ATOM 892 C C . TRP A 1 116 ? 4.593 -1.916 -9.605 1.00 84.62 116 TRP A C 1
ATOM 894 O O . TRP A 1 116 ? 3.672 -2.594 -10.065 1.00 84.62 116 TRP A O 1
ATOM 904 N N . ARG A 1 117 ? 4.495 -1.199 -8.486 1.00 85.62 117 ARG A N 1
ATOM 905 C CA . ARG A 1 117 ? 3.236 -0.940 -7.789 1.00 85.62 117 ARG A CA 1
ATOM 906 C C . ARG A 1 117 ? 3.132 0.519 -7.378 1.00 85.62 117 ARG A C 1
ATOM 908 O O . ARG A 1 117 ? 4.139 1.149 -7.048 1.00 85.62 117 ARG A O 1
ATOM 915 N N . ALA A 1 118 ? 1.920 1.041 -7.360 1.00 86.00 118 ALA A N 1
ATOM 916 C CA . ALA A 1 118 ? 1.621 2.353 -6.806 1.00 86.00 118 ALA A CA 1
ATOM 917 C C . ALA A 1 118 ? 0.232 2.323 -6.177 1.00 86.00 118 ALA A C 1
ATOM 919 O O . ALA A 1 118 ? -0.615 1.571 -6.645 1.00 86.00 118 ALA A O 1
ATOM 920 N N . GLY A 1 119 ? -0.002 3.117 -5.140 1.00 87.62 119 GLY A N 1
ATOM 921 C CA . GLY A 1 119 ? -1.285 3.125 -4.446 1.00 87.62 119 GLY A CA 1
ATOM 922 C C . GLY A 1 119 ? -1.217 3.835 -3.104 1.00 87.62 119 GLY A C 1
ATOM 923 O O . GLY A 1 119 ? -0.260 4.563 -2.811 1.00 87.62 119 GLY A O 1
ATOM 924 N N . ALA A 1 120 ? -2.206 3.573 -2.258 1.00 86.69 120 ALA A N 1
ATOM 925 C CA . ALA A 1 120 ? -2.190 3.993 -0.868 1.00 86.69 120 ALA A CA 1
ATOM 926 C C . ALA A 1 120 ? -2.840 2.973 0.062 1.00 86.69 120 ALA A C 1
ATOM 928 O O . ALA A 1 120 ? -3.709 2.201 -0.328 1.00 86.69 120 ALA A O 1
ATOM 929 N N . ASN A 1 121 ? -2.433 3.015 1.331 1.00 87.44 121 ASN A N 1
ATOM 930 C CA . ASN A 1 121 ? -3.067 2.262 2.400 1.00 87.44 121 ASN A CA 1
ATOM 931 C C . ASN A 1 121 ? -3.454 3.135 3.593 1.00 87.44 121 ASN A C 1
ATOM 933 O O . ASN A 1 121 ? -2.832 4.158 3.897 1.00 87.44 121 ASN A O 1
ATOM 937 N N . ILE A 1 122 ? -4.479 2.668 4.298 1.00 83.75 122 ILE A N 1
ATOM 938 C CA . ILE A 1 122 ? -4.887 3.130 5.615 1.00 83.75 122 ILE A CA 1
ATOM 939 C C . ILE A 1 122 ? -4.626 1.985 6.589 1.00 83.75 122 ILE A C 1
ATOM 941 O O . ILE A 1 122 ? -5.154 0.890 6.418 1.00 83.75 122 ILE A O 1
ATOM 945 N N . LYS A 1 123 ? -3.813 2.227 7.620 1.00 82.56 123 LYS A N 1
ATOM 946 C CA . LYS A 1 123 ? -3.422 1.201 8.597 1.00 82.56 123 LYS A CA 1
ATOM 947 C C . LYS A 1 123 ? -3.622 1.684 10.025 1.00 82.56 123 LYS A C 1
ATOM 949 O O . LYS A 1 123 ? -3.149 2.759 10.394 1.00 82.56 123 LYS A O 1
ATOM 954 N N . THR A 1 124 ? -4.247 0.853 10.854 1.00 77.62 124 THR A N 1
ATOM 955 C CA . THR A 1 124 ? -4.336 1.034 12.310 1.00 77.62 124 THR A CA 1
ATOM 956 C C . THR A 1 124 ? -3.897 -0.234 13.047 1.00 77.62 124 THR A C 1
ATOM 958 O O . THR A 1 124 ? -3.898 -1.331 12.495 1.00 77.62 124 THR A O 1
ATOM 961 N N . ARG A 1 125 ? -3.464 -0.096 14.30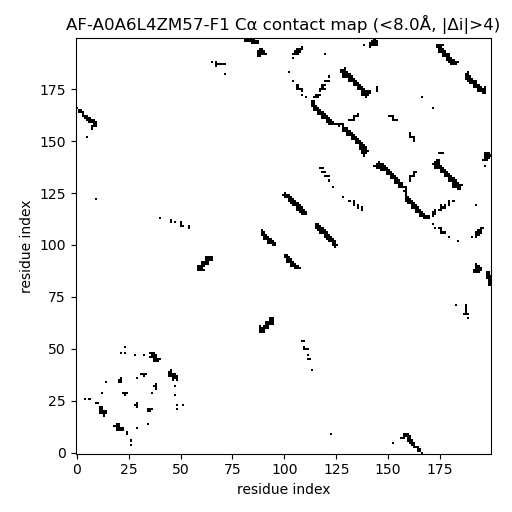6 1.00 66.19 125 ARG A N 1
ATOM 962 C CA . ARG A 1 125 ? -3.015 -1.227 15.145 1.00 66.19 125 ARG A CA 1
ATOM 963 C C . ARG A 1 125 ? -4.147 -1.931 15.909 1.00 66.19 125 ARG A C 1
ATOM 965 O O . ARG A 1 125 ? -3.884 -2.973 16.502 1.00 66.19 125 ARG A O 1
ATOM 972 N N . ARG A 1 126 ? -5.362 -1.370 15.966 1.00 64.44 126 ARG A N 1
ATOM 973 C CA . ARG A 1 126 ? -6.502 -1.917 16.735 1.00 64.44 126 ARG A CA 1
ATOM 974 C C . ARG A 1 126 ? -7.838 -1.751 15.999 1.00 64.44 126 ARG A C 1
ATOM 976 O O . ARG A 1 126 ? -7.970 -0.820 15.209 1.00 64.44 126 ARG A O 1
ATOM 983 N N . LEU A 1 127 ? -8.795 -2.622 16.355 1.00 57.88 127 LEU A N 1
ATOM 984 C CA . LEU A 1 127 ? -10.181 -2.793 15.857 1.00 57.88 127 LEU A CA 1
ATOM 985 C C . LEU A 1 127 ? -11.134 -1.608 16.112 1.00 57.88 127 LEU A C 1
ATOM 987 O O . LEU A 1 127 ? -12.273 -1.800 16.514 1.00 57.88 127 LEU A O 1
ATOM 991 N N . ASP A 1 128 ? -10.686 -0.378 15.878 1.00 62.88 128 ASP A N 1
ATOM 992 C CA . ASP A 1 128 ? -11.482 0.839 16.116 1.00 62.88 128 ASP A CA 1
ATOM 993 C C . ASP A 1 128 ? -12.021 1.462 14.815 1.00 62.88 128 ASP A C 1
ATOM 995 O O . ASP A 1 128 ? -12.328 2.657 14.751 1.00 62.88 128 ASP A O 1
ATOM 999 N N . PHE A 1 129 ? -12.048 0.672 13.746 1.00 64.50 129 PHE A N 1
ATOM 1000 C CA . PHE A 1 129 ? -12.327 1.109 12.390 1.00 64.50 129 PHE A CA 1
ATOM 1001 C C . PHE A 1 129 ? -13.792 0.844 12.048 1.00 64.50 129 PHE A C 1
ATOM 1003 O O . PHE A 1 129 ? -14.240 -0.296 12.091 1.00 64.50 129 PHE A O 1
ATOM 1010 N N . VAL A 1 130 ? -14.552 1.900 11.757 1.00 70.06 130 VAL A N 1
ATOM 1011 C CA . VAL A 1 130 ? -15.979 1.767 11.417 1.00 70.06 130 VAL A CA 1
ATOM 1012 C C . VAL A 1 130 ? -16.170 1.721 9.902 1.00 70.06 130 VAL A C 1
ATOM 1014 O O . VAL A 1 130 ? -17.009 0.980 9.401 1.00 70.06 130 VAL A O 1
ATOM 1017 N N . ASN A 1 131 ? -15.419 2.545 9.169 1.00 75.50 131 ASN A N 1
ATOM 1018 C CA . ASN A 1 131 ? -15.414 2.595 7.708 1.00 75.50 131 ASN A CA 1
ATOM 1019 C C . ASN A 1 131 ? -14.164 3.346 7.229 1.00 75.50 131 ASN A C 1
ATOM 1021 O O . ASN A 1 131 ? -13.778 4.326 7.869 1.00 75.50 131 ASN A O 1
ATOM 1025 N N . ALA A 1 132 ? -13.587 2.968 6.094 1.00 78.94 132 ALA A N 1
ATOM 1026 C CA . ALA A 1 132 ? -12.734 3.857 5.316 1.00 78.94 132 ALA A CA 1
ATOM 1027 C C . ALA A 1 132 ? -12.902 3.682 3.819 1.00 78.94 132 ALA A C 1
ATOM 1029 O O . ALA A 1 132 ? -13.406 2.673 3.338 1.00 78.94 132 ALA A O 1
ATOM 1030 N N . SER A 1 133 ? -12.404 4.677 3.098 1.00 83.12 133 SER A N 1
ATOM 1031 C CA . SER A 1 133 ? -12.258 4.648 1.656 1.00 83.12 133 SER A CA 1
ATOM 1032 C C . SER A 1 133 ? -10.916 5.231 1.239 1.00 83.12 133 SER A C 1
ATOM 1034 O O . SER A 1 133 ? -10.431 6.190 1.850 1.00 83.12 133 SER A O 1
ATOM 1036 N N . ILE A 1 134 ? -10.363 4.688 0.163 1.00 80.00 134 ILE A N 1
ATOM 1037 C CA . ILE A 1 134 ? -9.219 5.251 -0.546 1.00 80.00 134 ILE A CA 1
ATOM 1038 C C . ILE A 1 134 ? -9.659 5.489 -1.981 1.00 80.00 134 ILE A C 1
ATOM 1040 O O . ILE A 1 134 ? -10.143 4.564 -2.629 1.00 80.00 134 ILE A O 1
ATOM 1044 N N . THR A 1 135 ? -9.475 6.713 -2.465 1.00 82.12 135 THR A N 1
ATOM 1045 C CA . THR A 1 135 ? -9.603 7.041 -3.887 1.00 82.12 135 THR A CA 1
ATOM 1046 C C . THR A 1 135 ? -8.214 7.347 -4.425 1.00 82.12 135 THR A C 1
ATOM 1048 O O . THR A 1 135 ? -7.612 8.342 -4.022 1.00 82.12 135 THR A O 1
ATOM 1051 N N . GLY A 1 136 ? -7.683 6.481 -5.284 1.00 75.12 136 GLY A N 1
ATOM 1052 C CA . GLY A 1 136 ? -6.366 6.641 -5.896 1.00 75.12 136 GLY A CA 1
ATOM 1053 C C . GLY A 1 136 ? -6.452 7.289 -7.269 1.00 75.12 136 GLY A C 1
ATOM 1054 O O . GLY A 1 136 ? -7.233 6.863 -8.117 1.00 75.12 136 GLY A O 1
ATOM 1055 N N . HIS A 1 137 ? -5.620 8.302 -7.485 1.00 81.06 137 HIS A N 1
ATOM 1056 C CA . HIS A 1 137 ? -5.432 9.007 -8.745 1.00 81.06 137 HIS A CA 1
ATOM 1057 C C . HIS A 1 137 ? -4.021 8.709 -9.256 1.00 81.06 137 HIS A C 1
ATOM 1059 O O . HIS A 1 137 ? -3.021 9.071 -8.626 1.00 81.06 137 HIS A O 1
ATOM 1065 N N . TYR A 1 138 ? -3.941 8.029 -10.396 1.00 75.62 138 TYR A N 1
ATOM 1066 C CA . TYR A 1 138 ? -2.690 7.527 -10.958 1.00 75.62 138 TYR A CA 1
ATOM 1067 C C . TYR A 1 138 ? -2.226 8.387 -12.123 1.00 75.62 138 TYR A C 1
ATOM 1069 O O . TYR A 1 138 ? -2.986 8.640 -13.063 1.00 75.62 138 TYR A O 1
ATOM 1077 N N . ALA A 1 139 ? -0.960 8.796 -12.078 1.00 72.62 139 ALA A N 1
ATOM 1078 C CA . ALA A 1 139 ? -0.329 9.589 -13.122 1.00 72.62 139 ALA A CA 1
ATOM 1079 C C . ALA A 1 139 ? 0.698 8.760 -13.912 1.00 72.62 139 ALA A C 1
ATOM 1081 O O . ALA A 1 139 ? 1.361 7.876 -13.364 1.00 72.62 139 ALA A O 1
ATOM 1082 N N . LEU A 1 140 ? 0.848 9.074 -15.203 1.00 66.38 140 LEU A N 1
ATOM 1083 C CA . LEU A 1 140 ? 1.951 8.587 -16.052 1.00 66.38 140 LEU A CA 1
ATOM 1084 C C . LEU A 1 140 ? 3.036 9.652 -16.294 1.00 66.38 140 LEU A C 1
ATOM 1086 O O . LEU A 1 140 ? 4.132 9.312 -16.730 1.00 66.38 140 LEU A O 1
ATOM 1090 N N . ASP A 1 141 ? 2.752 10.921 -15.991 1.00 61.81 141 ASP A N 1
ATOM 1091 C CA . ASP A 1 141 ? 3.702 12.036 -16.046 1.00 61.81 141 ASP A CA 1
ATOM 1092 C C . ASP A 1 141 ? 4.034 12.534 -14.627 1.00 61.81 141 ASP A C 1
ATOM 1094 O O . ASP A 1 141 ? 3.150 12.656 -13.777 1.00 61.81 141 ASP A O 1
ATOM 1098 N N . THR A 1 142 ? 5.319 12.738 -14.330 1.00 56.34 142 THR A N 1
ATOM 1099 C CA . THR A 1 142 ? 5.831 13.134 -13.006 1.00 56.34 142 THR A CA 1
ATOM 1100 C C . THR A 1 142 ? 5.497 14.580 -12.642 1.00 56.34 142 THR A C 1
ATOM 1102 O O . THR A 1 142 ? 5.528 14.926 -11.464 1.00 56.34 142 THR A O 1
ATOM 1105 N N . PHE A 1 143 ? 5.207 15.433 -13.630 1.00 52.19 143 PHE A N 1
ATOM 1106 C CA . PHE A 1 143 ? 5.135 16.884 -13.418 1.00 52.19 143 PHE A CA 1
ATOM 1107 C C . PHE A 1 143 ? 3.729 17.434 -13.203 1.00 52.19 143 PHE A C 1
ATOM 1109 O O . PHE A 1 143 ? 3.580 18.453 -12.540 1.00 52.19 143 PHE A O 1
ATOM 1116 N N . SER A 1 144 ? 2.710 16.791 -13.767 1.00 54.44 144 SER A N 1
ATOM 1117 C CA . SER A 1 144 ? 1.353 17.344 -13.813 1.00 54.44 144 SER A CA 1
ATOM 1118 C C . SER A 1 144 ? 0.344 16.592 -12.943 1.00 54.44 144 SER A C 1
ATOM 1120 O O . SER A 1 144 ? -0.799 17.032 -12.838 1.00 54.44 144 SER A O 1
ATOM 1122 N N . CYS A 1 145 ? 0.728 15.443 -12.365 1.00 58.59 145 CYS A N 1
ATOM 1123 C CA . CYS A 1 145 ? -0.210 14.452 -11.821 1.00 58.59 145 CYS A CA 1
ATOM 1124 C C . CYS A 1 145 ? -1.431 14.259 -12.734 1.00 58.59 145 CYS A C 1
ATOM 1126 O O . CYS A 1 145 ? -2.549 14.095 -12.248 1.00 58.59 145 CYS A O 1
ATOM 1128 N N . ALA A 1 146 ? -1.225 14.338 -14.058 1.00 53.66 146 ALA A N 1
ATOM 1129 C CA . ALA A 1 146 ? -2.299 14.210 -15.024 1.00 53.66 146 ALA A CA 1
ATOM 1130 C C . ALA A 1 146 ? -2.942 12.840 -14.829 1.00 53.66 146 ALA A C 1
ATOM 1132 O O . ALA A 1 146 ? -2.320 11.805 -15.076 1.00 53.66 146 ALA A O 1
ATOM 1133 N N . GLU A 1 147 ? -4.166 12.867 -14.315 1.00 61.41 147 GLU A N 1
ATOM 1134 C CA . GLU A 1 147 ? -4.924 11.690 -13.938 1.00 61.41 147 GLU A CA 1
ATOM 1135 C C . GLU A 1 147 ? -5.181 10.844 -15.181 1.00 61.41 147 GLU A C 1
ATOM 1137 O O . GLU A 1 147 ? -5.890 11.243 -16.105 1.00 61.41 147 GLU A O 1
ATOM 1142 N N . VAL A 1 148 ? -4.579 9.663 -15.208 1.00 53.88 148 VAL A N 1
ATOM 1143 C CA . VAL A 1 148 ? -4.816 8.670 -16.258 1.00 53.88 148 VAL A CA 1
ATOM 1144 C C . VAL A 1 148 ? -5.866 7.667 -15.799 1.00 53.88 148 VAL A C 1
ATOM 1146 O O . VAL A 1 148 ? -6.556 7.054 -16.618 1.00 53.88 148 VAL A O 1
ATOM 1149 N N . LYS A 1 149 ? -6.008 7.504 -14.480 1.00 61.34 149 LYS A N 1
ATOM 1150 C CA . LYS A 1 149 ? -6.981 6.603 -13.885 1.00 61.34 149 LYS A CA 1
ATOM 1151 C C . LYS A 1 149 ? -7.357 7.031 -12.466 1.00 61.34 149 LYS A C 1
ATOM 1153 O O . LYS A 1 149 ? -6.504 7.483 -11.706 1.00 61.34 149 LYS A O 1
ATOM 1158 N N . VAL A 1 150 ? -8.626 6.789 -12.132 1.00 61.75 150 VAL A N 1
ATOM 1159 C CA . VAL A 1 150 ? -9.164 6.792 -10.768 1.00 61.75 150 VAL A CA 1
ATOM 1160 C C . VAL A 1 150 ? -9.617 5.383 -10.409 1.00 61.75 150 VAL A C 1
ATOM 1162 O O . VAL A 1 150 ? -10.271 4.720 -11.224 1.00 61.75 150 VAL A O 1
ATOM 1165 N N . ASP A 1 151 ? -9.280 4.933 -9.206 1.00 59.75 151 ASP A N 1
ATOM 1166 C CA . ASP A 1 151 ? -9.851 3.732 -8.594 1.00 59.75 151 ASP A CA 1
ATOM 1167 C C . ASP A 1 151 ? -10.312 4.036 -7.164 1.00 59.75 151 ASP A C 1
ATOM 1169 O O . ASP A 1 151 ? -9.900 5.027 -6.556 1.00 59.75 151 ASP A O 1
ATOM 1173 N N . THR A 1 152 ? -11.224 3.227 -6.632 1.00 63.31 152 THR A N 1
ATOM 1174 C CA . THR A 1 152 ? -11.741 3.426 -5.273 1.00 63.31 152 THR A CA 1
ATOM 1175 C C . THR A 1 152 ? -11.945 2.093 -4.584 1.00 63.31 152 THR A C 1
ATOM 1177 O O . THR A 1 152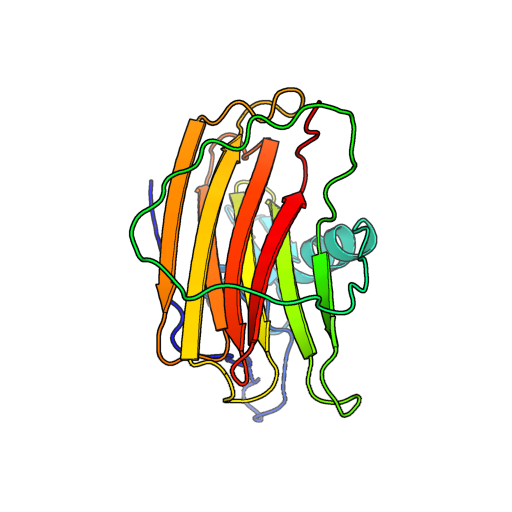 ? -12.615 1.216 -5.125 1.00 63.31 152 THR A O 1
ATOM 1180 N N . ASP A 1 153 ? -11.431 1.979 -3.362 1.00 61.75 153 ASP A N 1
ATOM 1181 C CA . ASP A 1 153 ? -11.746 0.875 -2.458 1.00 61.75 153 ASP A CA 1
ATOM 1182 C C . ASP A 1 153 ? -12.377 1.408 -1.167 1.00 61.75 153 ASP A C 1
ATOM 1184 O O . ASP A 1 153 ? -12.088 2.527 -0.729 1.00 61.75 153 ASP A O 1
ATOM 1188 N N . SER A 1 154 ? -13.263 0.622 -0.560 1.00 66.25 154 SER A N 1
ATOM 1189 C CA . SER A 1 154 ? -13.899 0.959 0.711 1.00 66.25 154 SER A CA 1
ATOM 1190 C C . SER A 1 154 ? -14.167 -0.279 1.549 1.00 66.25 154 SER A C 1
ATOM 1192 O O . SER A 1 154 ? -14.693 -1.268 1.033 1.00 66.25 154 SER A O 1
ATOM 1194 N N . ASP A 1 155 ? -13.906 -0.184 2.849 1.00 64.25 155 ASP A N 1
ATOM 1195 C CA . ASP A 1 155 ? -14.149 -1.271 3.792 1.00 64.25 155 ASP A CA 1
ATOM 1196 C C . ASP A 1 155 ? -14.856 -0.794 5.063 1.00 64.25 155 ASP A C 1
ATOM 1198 O O . ASP A 1 155 ? -14.681 0.340 5.506 1.00 64.25 155 ASP A O 1
ATOM 1202 N N . THR A 1 156 ? -15.658 -1.677 5.652 1.00 60.28 156 THR A N 1
ATOM 1203 C CA . THR A 1 156 ? -16.448 -1.460 6.868 1.00 60.28 156 THR A CA 1
ATOM 1204 C C . THR A 1 156 ? -16.054 -2.376 8.028 1.00 60.28 156 THR A C 1
ATOM 1206 O O . THR A 1 156 ? -16.673 -2.273 9.084 1.00 60.28 156 THR A O 1
ATOM 1209 N N . THR A 1 157 ? -15.085 -3.287 7.866 1.00 57.94 157 THR A N 1
ATOM 1210 C CA . THR A 1 157 ? -14.784 -4.294 8.905 1.00 57.94 157 THR A CA 1
ATOM 1211 C C . THR A 1 157 ? -13.330 -4.368 9.367 1.00 57.94 157 THR A C 1
ATOM 1213 O O . THR A 1 157 ? -13.064 -5.030 10.372 1.00 57.94 157 THR A O 1
ATOM 1216 N N . ASP A 1 158 ? -12.392 -3.671 8.715 1.00 59.06 158 ASP A N 1
ATOM 1217 C CA . ASP A 1 158 ? -10.984 -4.075 8.796 1.00 59.06 158 ASP A CA 1
ATOM 1218 C C . ASP A 1 158 ? -10.033 -2.965 9.272 1.00 59.06 158 ASP A C 1
ATOM 1220 O O . ASP A 1 158 ? -10.242 -1.774 9.062 1.00 59.06 158 ASP A O 1
ATOM 1224 N N . ASN A 1 159 ? -8.929 -3.364 9.913 1.00 67.56 159 ASN A N 1
ATOM 1225 C CA . ASN A 1 159 ? -7.883 -2.456 10.424 1.00 67.56 159 ASN A CA 1
ATOM 1226 C C . ASN A 1 159 ? -6.897 -1.974 9.355 1.00 67.56 159 ASN A C 1
ATOM 1228 O O . ASN A 1 159 ? -5.904 -1.299 9.664 1.00 67.56 159 ASN A O 1
ATOM 1232 N N . PHE A 1 160 ? -7.120 -2.409 8.123 1.00 72.12 160 PHE A N 1
ATOM 1233 C CA . PHE A 1 160 ? -6.242 -2.194 7.000 1.00 72.12 160 PHE A CA 1
ATOM 1234 C C . PHE A 1 160 ? -7.089 -2.088 5.739 1.00 72.12 160 PHE A C 1
ATOM 1236 O O . PHE A 1 160 ? -7.883 -2.977 5.462 1.00 72.12 160 PHE A O 1
ATOM 1243 N N . LEU A 1 161 ? -6.908 -1.002 4.999 1.00 77.19 161 LEU A N 1
ATOM 1244 C CA . LEU A 1 161 ? -7.493 -0.796 3.681 1.00 77.19 161 LEU A CA 1
ATOM 1245 C C . LEU A 1 161 ? -6.360 -0.440 2.729 1.00 77.19 161 LEU A C 1
ATOM 1247 O O . LEU A 1 161 ? -5.476 0.334 3.098 1.00 77.19 161 LEU A O 1
ATOM 1251 N N . ASN A 1 162 ? -6.372 -1.000 1.527 1.00 77.31 162 ASN A N 1
ATOM 1252 C CA . ASN A 1 162 ? -5.353 -0.753 0.522 1.00 77.31 162 ASN A CA 1
ATOM 1253 C C . ASN A 1 162 ? -5.999 -0.651 -0.853 1.00 77.31 162 ASN A C 1
ATOM 1255 O O . ASN A 1 162 ? -6.786 -1.511 -1.224 1.00 77.31 162 ASN A O 1
ATOM 1259 N N . GLU A 1 163 ? -5.604 0.355 -1.616 1.00 76.56 163 GLU A N 1
ATOM 1260 C CA . GLU A 1 163 ? -5.960 0.504 -3.020 1.00 76.56 163 GLU A CA 1
ATOM 1261 C C . GLU A 1 163 ? -4.655 0.685 -3.791 1.00 76.56 163 GLU A C 1
ATOM 1263 O O . GLU A 1 163 ? -3.781 1.448 -3.369 1.00 76.56 163 GLU A O 1
ATOM 1268 N N . PHE A 1 164 ? -4.477 -0.095 -4.857 1.00 78.56 164 PHE A N 1
ATOM 1269 C CA . PHE A 1 164 ? -3.247 -0.068 -5.629 1.00 78.56 164 PHE A CA 1
ATOM 1270 C C . PHE A 1 164 ? -3.412 -0.571 -7.052 1.00 78.56 164 PHE A C 1
ATOM 1272 O O . PHE A 1 164 ? -4.270 -1.395 -7.381 1.00 78.56 164 PHE A O 1
ATOM 1279 N N . GLU A 1 165 ? -2.460 -0.150 -7.870 1.00 76.81 165 GLU A N 1
ATOM 1280 C CA . GLU A 1 165 ? -2.169 -0.710 -9.168 1.00 76.81 165 GLU A CA 1
ATOM 1281 C C . GLU A 1 165 ? -0.853 -1.458 -9.175 1.00 76.81 165 GLU A C 1
ATOM 1283 O O . GLU A 1 165 ? 0.108 -1.112 -8.485 1.00 76.81 165 GLU A O 1
ATOM 1288 N N . PHE A 1 166 ? -0.817 -2.475 -10.027 1.00 76.94 166 PHE A N 1
ATOM 1289 C CA . PHE A 1 166 ? 0.360 -3.274 -10.289 1.00 76.94 166 PHE A CA 1
ATOM 1290 C C . PHE A 1 166 ? 0.542 -3.447 -11.794 1.00 76.94 166 PHE A C 1
ATOM 1292 O O . PHE A 1 166 ? -0.418 -3.729 -12.521 1.00 76.94 166 PHE A O 1
ATOM 1299 N N . GLY A 1 167 ? 1.783 -3.323 -12.254 1.00 75.62 167 GLY A N 1
ATOM 1300 C CA . GLY A 1 167 ? 2.150 -3.535 -13.646 1.00 75.62 167 GLY A CA 1
ATOM 1301 C C . GLY A 1 167 ? 3.362 -4.444 -13.787 1.00 75.62 167 GLY A C 1
ATOM 1302 O O . GLY A 1 167 ? 4.301 -4.389 -12.999 1.00 75.62 167 GLY A O 1
ATOM 1303 N N . VAL A 1 168 ? 3.348 -5.273 -14.831 1.00 75.62 168 VAL A N 1
ATOM 1304 C CA . VAL A 1 168 ? 4.477 -6.113 -15.261 1.00 75.62 168 VAL A CA 1
ATOM 1305 C C . VAL A 1 168 ? 4.802 -5.754 -16.701 1.00 75.62 168 VAL A C 1
ATOM 1307 O O . VAL A 1 168 ? 3.879 -5.601 -17.501 1.00 75.62 168 VAL A O 1
ATOM 1310 N N . ASN A 1 169 ? 6.084 -5.601 -17.036 1.00 73.88 169 ASN A N 1
ATOM 1311 C CA . ASN A 1 169 ? 6.558 -5.263 -18.386 1.00 73.88 169 ASN A CA 1
ATOM 1312 C C . ASN A 1 169 ? 5.816 -4.068 -19.021 1.00 73.88 169 ASN A C 1
ATOM 1314 O O . ASN A 1 169 ? 5.576 -4.034 -20.225 1.00 73.88 169 ASN A O 1
ATOM 1318 N N . SER A 1 170 ? 5.419 -3.101 -18.197 1.00 74.19 170 SER A N 1
ATOM 1319 C CA . SER A 1 170 ? 4.686 -1.901 -18.603 1.00 74.19 170 SER A CA 1
ATOM 1320 C C . SER A 1 170 ? 5.333 -0.665 -17.982 1.00 74.19 170 SER A C 1
ATOM 1322 O O . SER A 1 170 ? 6.005 -0.794 -16.952 1.00 74.19 170 SER A O 1
ATOM 1324 N N . PRO A 1 171 ? 5.157 0.526 -18.587 1.00 75.62 171 PRO A N 1
ATOM 1325 C CA . PRO A 1 171 ? 5.657 1.764 -18.006 1.00 75.62 171 PRO A CA 1
ATOM 1326 C C . PRO A 1 171 ? 5.123 1.949 -16.576 1.00 75.62 171 PRO A C 1
ATOM 1328 O O . PRO A 1 171 ? 3.921 1.767 -16.366 1.00 75.62 171 PRO A O 1
ATOM 1331 N N . PRO A 1 172 ? 5.983 2.279 -15.595 1.00 75.31 172 PRO A N 1
ATOM 1332 C CA . PRO A 1 172 ? 5.544 2.526 -14.232 1.00 75.31 172 PRO A CA 1
ATOM 1333 C C . PRO A 1 172 ? 4.714 3.799 -14.143 1.00 75.31 172 PRO A C 1
ATOM 1335 O O . PRO A 1 172 ? 5.015 4.780 -14.826 1.00 75.31 172 PRO A O 1
ATOM 1338 N N . ALA A 1 173 ? 3.734 3.811 -13.237 1.00 73.88 173 ALA A N 1
ATOM 1339 C CA . ALA A 1 173 ? 3.111 5.059 -12.814 1.00 73.88 173 ALA A CA 1
ATOM 1340 C C . ALA A 1 173 ? 4.207 6.050 -12.385 1.00 73.88 173 ALA A C 1
ATOM 1342 O O . ALA A 1 173 ? 5.175 5.680 -11.707 1.00 73.88 173 ALA A O 1
ATOM 1343 N N . SER A 1 174 ? 4.092 7.304 -12.805 1.00 78.50 174 SER A N 1
ATOM 1344 C CA . SER A 1 174 ? 5.017 8.375 -12.427 1.00 78.50 174 SER A CA 1
ATOM 1345 C C . SER A 1 174 ? 4.783 8.824 -10.988 1.00 78.50 174 SER A C 1
ATOM 1347 O O . SER A 1 174 ? 5.737 9.122 -10.272 1.00 78.50 174 SER A O 1
ATOM 1349 N N . GLY A 1 175 ? 3.525 8.786 -10.553 1.00 80.69 175 GLY A N 1
ATOM 1350 C CA . GLY A 1 175 ? 3.098 9.161 -9.221 1.00 80.69 175 GLY A CA 1
ATOM 1351 C C . GLY A 1 175 ? 1.695 8.662 -8.906 1.00 80.69 175 GLY A C 1
ATOM 1352 O O . GLY A 1 175 ? 0.942 8.237 -9.785 1.00 80.69 175 GLY A O 1
ATOM 1353 N N . VAL A 1 176 ? 1.369 8.720 -7.622 1.00 82.75 176 VAL A N 1
ATOM 1354 C CA . VAL A 1 176 ? 0.031 8.470 -7.095 1.00 82.75 176 VAL A CA 1
ATOM 1355 C C . VAL A 1 176 ? -0.333 9.592 -6.135 1.00 82.75 176 VAL A C 1
ATOM 1357 O O . VAL A 1 176 ? 0.501 10.023 -5.329 1.00 82.75 176 VAL A O 1
ATOM 1360 N N . LEU A 1 177 ? -1.570 10.060 -6.241 1.00 86.00 177 LEU A N 1
ATOM 1361 C CA . LEU A 1 177 ? -2.227 10.930 -5.279 1.00 86.00 177 LEU A CA 1
ATOM 1362 C C . LEU A 1 177 ? -3.460 10.194 -4.776 1.00 86.00 177 LEU A C 1
ATOM 1364 O O . LEU A 1 177 ? -4.293 9.784 -5.574 1.00 86.00 177 LEU A O 1
ATOM 1368 N N . SER A 1 178 ? -3.580 10.019 -3.468 1.00 85.69 178 SER A N 1
ATOM 1369 C CA . SER A 1 178 ? -4.686 9.269 -2.887 1.00 85.69 178 SER A CA 1
ATOM 1370 C C . SER A 1 178 ? -5.417 10.095 -1.846 1.00 85.69 178 SER A C 1
ATOM 1372 O O . SER A 1 178 ? -4.812 10.625 -0.910 1.00 85.69 178 SER A O 1
ATOM 1374 N N . GLU A 1 179 ? -6.734 10.174 -1.997 1.00 86.75 179 GLU A N 1
ATOM 1375 C CA . GLU A 1 179 ? -7.629 10.687 -0.970 1.00 86.75 179 GLU A CA 1
ATOM 1376 C C . GLU A 1 179 ? -7.968 9.558 0.004 1.00 86.75 179 GLU A C 1
ATOM 1378 O O . GLU A 1 179 ? -8.658 8.600 -0.349 1.00 86.75 179 GLU A O 1
ATOM 1383 N N . CYS A 1 180 ? -7.501 9.677 1.244 1.00 84.19 180 CYS A N 1
ATOM 1384 C CA . CYS A 1 180 ? -7.747 8.700 2.296 1.00 84.19 180 CYS A CA 1
ATOM 1385 C C . CYS A 1 180 ? -8.785 9.249 3.273 1.00 84.19 180 CYS A C 1
ATOM 1387 O O . CYS A 1 180 ? -8.606 10.333 3.834 1.00 84.19 180 CYS A O 1
ATOM 1389 N N . ARG A 1 181 ? -9.859 8.491 3.513 1.00 85.62 181 ARG A N 1
ATOM 1390 C CA . ARG A 1 181 ? -10.923 8.856 4.458 1.00 85.62 181 ARG A CA 1
ATOM 1391 C C . ARG A 1 181 ? -11.190 7.706 5.407 1.00 85.62 181 ARG A C 1
ATOM 1393 O O . ARG A 1 181 ? -11.343 6.587 4.945 1.00 85.62 181 ARG A O 1
ATOM 1400 N N . ALA A 1 182 ? -11.296 7.966 6.705 1.00 81.12 182 ALA A N 1
ATOM 1401 C CA . ALA A 1 182 ? -11.601 6.941 7.700 1.00 81.12 182 ALA A CA 1
ATOM 1402 C C . ALA A 1 182 ? -12.482 7.486 8.829 1.00 81.12 182 ALA A C 1
ATOM 1404 O O . ALA A 1 182 ? -12.211 8.554 9.371 1.00 81.12 182 ALA A O 1
ATOM 1405 N N . LEU A 1 183 ? -13.499 6.725 9.232 1.00 80.56 183 LEU A N 1
ATOM 1406 C CA . LEU A 1 183 ? -14.198 6.888 10.504 1.00 80.56 183 LEU A CA 1
ATOM 1407 C C . LEU A 1 183 ? -13.521 5.981 11.536 1.00 80.56 183 LEU A C 1
ATOM 1409 O O . LEU A 1 183 ? -13.777 4.775 11.596 1.00 80.56 183 LEU A O 1
ATOM 1413 N N . TRP A 1 184 ? -12.642 6.573 12.340 1.00 78.38 184 TRP A N 1
ATOM 1414 C CA . TRP A 1 184 ? -11.821 5.873 13.324 1.00 78.38 184 TRP A CA 1
ATOM 1415 C C . TRP A 1 184 ? -12.141 6.370 14.731 1.00 78.38 184 TRP A C 1
ATOM 1417 O O . TRP A 1 184 ? -12.037 7.562 15.015 1.00 78.38 184 TRP A O 1
ATOM 1427 N N . ASN A 1 185 ? -12.556 5.461 15.620 1.00 76.19 185 ASN A N 1
ATOM 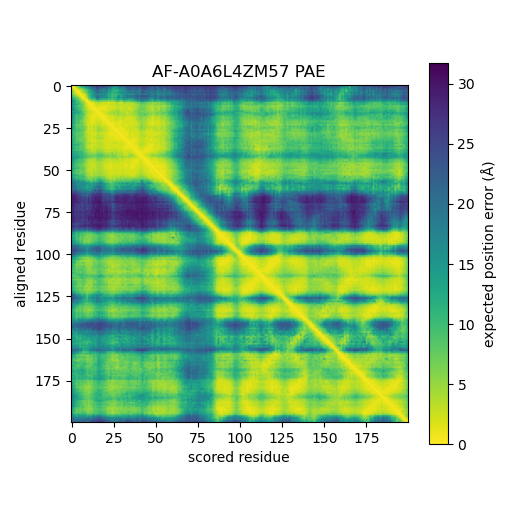1428 C CA . ASN A 1 185 ? -12.931 5.781 17.004 1.00 76.19 185 ASN A CA 1
ATOM 1429 C C . ASN A 1 185 ? -13.960 6.937 17.114 1.00 76.19 185 ASN A C 1
ATOM 1431 O O . ASN A 1 185 ? -13.860 7.797 17.988 1.00 76.19 185 ASN A O 1
ATOM 1435 N N . GLY A 1 186 ? -14.930 6.988 16.193 1.00 75.38 186 GLY A N 1
ATOM 1436 C CA . GLY A 1 186 ? -15.959 8.037 16.142 1.00 75.38 186 GLY A CA 1
ATOM 1437 C C . GLY A 1 186 ? -15.502 9.374 15.542 1.00 75.38 186 GLY A C 1
ATOM 1438 O O . GLY A 1 186 ? -16.313 10.290 15.431 1.00 75.38 186 GLY A O 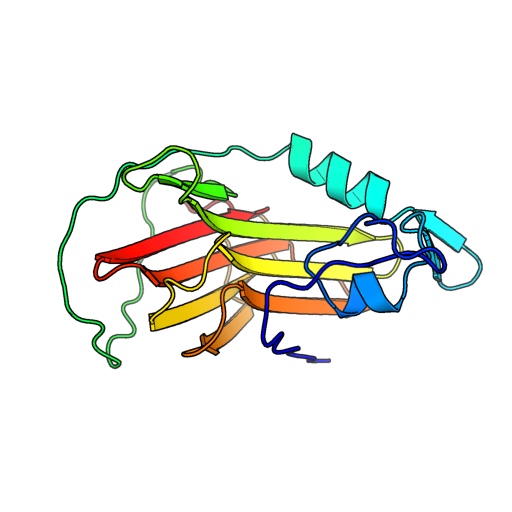1
ATOM 1439 N N . THR A 1 187 ? -14.240 9.499 15.126 1.00 76.31 187 THR A N 1
ATOM 1440 C CA . THR A 1 187 ? -13.698 10.686 14.452 1.00 76.31 187 THR A CA 1
ATOM 1441 C C . THR A 1 187 ? -13.582 10.443 12.950 1.00 76.31 187 THR A C 1
ATOM 1443 O O . THR A 1 187 ? -13.011 9.440 12.525 1.00 76.31 187 THR A O 1
ATOM 1446 N N . ASN A 1 188 ? -14.102 11.370 12.141 1.00 78.25 188 ASN A N 1
ATOM 1447 C CA . ASN A 1 188 ? -13.864 11.372 10.699 1.00 78.25 188 ASN A CA 1
ATOM 1448 C C . ASN A 1 188 ? -12.499 12.001 10.416 1.00 78.25 188 ASN A C 1
ATOM 1450 O O . ASN A 1 188 ? -12.234 13.133 10.816 1.00 78.25 188 ASN A O 1
ATOM 1454 N N . LEU A 1 189 ? -11.651 11.259 9.720 1.00 82.25 189 LEU A N 1
ATOM 1455 C CA . LEU A 1 189 ? -10.345 11.681 9.242 1.00 82.25 189 LEU A CA 1
ATOM 1456 C C . LEU A 1 189 ? -10.381 11.699 7.719 1.00 82.25 189 LEU A C 1
ATOM 1458 O O . LEU A 1 189 ? -10.898 10.765 7.107 1.00 82.25 189 LEU A O 1
ATOM 1462 N N . SER A 1 190 ? -9.835 12.748 7.116 1.00 84.94 190 SER A N 1
ATOM 1463 C CA . SER A 1 190 ? -9.751 12.895 5.666 1.00 84.94 190 SER A CA 1
ATOM 1464 C C . SER A 1 190 ? -8.507 13.698 5.330 1.00 84.94 190 SER A C 1
ATOM 1466 O O . SER A 1 190 ? -8.413 14.854 5.725 1.00 84.94 190 SER A O 1
ATOM 1468 N N . GLU A 1 191 ? -7.567 13.096 4.614 1.00 84.75 191 GLU A N 1
ATOM 1469 C CA . GLU A 1 191 ? -6.354 13.771 4.145 1.00 84.75 191 GLU A CA 1
ATOM 1470 C C . GLU A 1 191 ? -5.895 13.175 2.812 1.00 84.75 191 GLU A C 1
ATOM 1472 O O . GLU A 1 191 ? -6.237 12.042 2.461 1.00 84.75 191 GLU A O 1
ATOM 1477 N N . THR A 1 192 ? -5.078 13.939 2.093 1.00 84.50 192 THR A N 1
ATOM 1478 C CA . THR A 1 192 ? -4.444 13.502 0.848 1.00 84.50 192 THR A CA 1
ATOM 1479 C C . THR A 1 192 ? -2.995 13.112 1.110 1.00 84.50 192 THR A C 1
ATOM 1481 O O . THR A 1 192 ? -2.251 13.839 1.771 1.00 84.50 192 THR A O 1
ATOM 1484 N N . VAL A 1 193 ? -2.584 11.971 0.562 1.00 85.94 193 VAL A N 1
ATOM 1485 C CA . VAL A 1 193 ? -1.189 11.513 0.545 1.00 85.94 193 VAL A CA 1
ATOM 1486 C C . VAL A 1 193 ? -0.728 11.319 -0.893 1.00 85.94 193 VAL A C 1
ATOM 1488 O O . VAL A 1 193 ? -1.519 10.923 -1.746 1.00 85.94 193 VAL A O 1
ATOM 1491 N N . ALA A 1 194 ? 0.541 11.597 -1.181 1.00 86.56 194 ALA A N 1
ATOM 1492 C CA . ALA A 1 194 ? 1.077 11.448 -2.531 1.00 86.56 194 ALA A CA 1
ATOM 1493 C C . ALA A 1 194 ? 2.518 10.934 -2.541 1.00 86.56 194 ALA A C 1
ATOM 1495 O O . ALA A 1 194 ? 3.315 11.229 -1.652 1.00 86.56 194 ALA A O 1
ATOM 1496 N N . LYS A 1 195 ? 2.884 10.183 -3.582 1.00 85.00 195 LYS A N 1
ATOM 1497 C CA . LYS A 1 195 ? 4.271 9.757 -3.823 1.00 85.00 195 LYS A CA 1
ATOM 1498 C C . LYS A 1 195 ? 4.589 9.876 -5.309 1.00 85.00 195 LYS A C 1
ATOM 1500 O O . LYS A 1 195 ? 3.837 9.384 -6.143 1.00 85.00 195 LYS A O 1
ATOM 1505 N N . GLY A 1 196 ? 5.709 10.525 -5.634 1.00 78.94 196 GLY A N 1
ATOM 1506 C CA . GLY A 1 196 ? 6.138 10.756 -7.024 1.00 78.94 196 GLY A CA 1
ATOM 1507 C C . GLY A 1 196 ? 5.316 11.806 -7.782 1.00 78.94 196 GLY A C 1
ATOM 1508 O O . GLY A 1 196 ? 5.504 11.973 -8.980 1.00 78.94 196 GLY A O 1
ATOM 1509 N N . CYS A 1 197 ? 4.420 12.506 -7.086 1.00 71.56 197 CYS A N 1
ATOM 1510 C CA . CYS A 1 197 ? 3.473 13.454 -7.648 1.00 71.56 197 CYS A CA 1
ATOM 1511 C C . CYS A 1 197 ? 3.721 14.846 -7.043 1.00 71.56 197 CYS A C 1
ATOM 1513 O O . CYS A 1 197 ? 3.732 14.976 -5.817 1.00 71.56 197 CYS A O 1
ATOM 1515 N N . ILE A 1 198 ? 3.943 15.868 -7.877 1.00 59.31 198 ILE A N 1
ATOM 1516 C CA . ILE A 1 198 ? 4.016 17.274 -7.450 1.00 59.31 198 ILE A CA 1
ATOM 1517 C C . ILE A 1 198 ? 2.735 17.947 -7.915 1.00 59.31 198 ILE A C 1
ATOM 1519 O O . ILE A 1 198 ? 2.437 17.946 -9.105 1.00 59.31 198 ILE A O 1
ATOM 1523 N N . VAL A 1 199 ? 1.981 18.510 -6.977 1.00 53.91 199 VAL A N 1
ATOM 1524 C CA . VAL A 1 199 ? 0.743 19.211 -7.301 1.00 53.91 199 VAL A CA 1
ATOM 1525 C C . VAL A 1 199 ? 1.009 20.711 -7.246 1.00 53.91 199 VAL A C 1
ATOM 1527 O O . VAL A 1 199 ? 1.357 21.244 -6.190 1.00 53.91 199 VAL A O 1
ATOM 1530 N N . SER A 1 200 ? 0.947 21.361 -8.410 1.00 48.72 200 SER A N 1
ATOM 1531 C CA . SER A 1 200 ? 1.234 22.790 -8.598 1.00 48.72 200 SER A CA 1
ATOM 1532 C C . SER A 1 200 ? 0.039 23.673 -8.283 1.00 48.72 200 SER A C 1
ATOM 1534 O O . SER A 1 200 ? -1.041 23.379 -8.834 1.00 48.72 200 SER A O 1
#

pLDDT: mean 70.13, std 17.22, range [28.09, 91.31]

Radius of gyration: 16.94 Å; Cα contacts (8 Å, |Δi|>4): 482; chains: 1; bounding box: 39×48×43 Å

Mean predicted aligned error: 11.08 Å

Foldseek 3Di:
DDDWDWDFEPDFDADPVRHTADDPLDVVQVVQADSQSWHDDPNDIWRQVVQSVVQVVVFDEDEDEDDDDDDDDPDDPDPPQDDDWDPFTQKYWYDDDDPQWIKMKGWDWTDTVQKIKTWIKIATPDFQFQKKKKWKFFALDLEASPGPDIDMDMDGGYRMGIGMDMDGNDRGTQKMKMWIWTCGNNGIDTGIHMDSHTRD

Sequence (200 aa):
MRGSVRCVSAYQRIDSNGNSIFTFDDPILDLITDENGIFTISGTRINAKDIVLANERDSTSINRSALVDGKLNKNLVSKASFTASQTIPSEIFFPSSGASRRIRFKAYRDVFPGSWRAGANIKTRRLDFVNASITGHYALDTFSCAEVKVDTDSDTTDNFLNEFEFGVNSPPASGVLSECRALWNGTNLSETVAKGCIVS